Protein AF-0000000076350791 (afdb_homodimer)

pLDDT: mean 89.53, std 17.83, range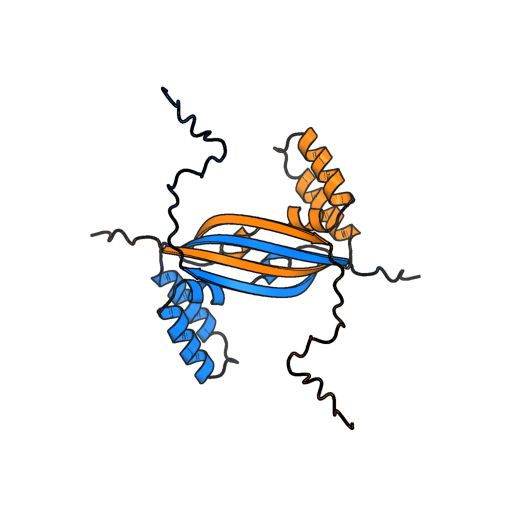 [31.62, 98.94]

Radius of gyration: 22.68 Å; Cα contacts (8 Å, |Δi|>4): 332; chains: 2; bounding box: 72×50×58 Å

Structure (mmCIF, N/CA/C/O backbone):
data_AF-0000000076350791-model_v1
#
loop_
_entity.id
_entity.type
_entity.pdbx_description
1 polymer 'Uncharacterized protein'
#
loop_
_atom_site.group_PDB
_atom_site.id
_atom_site.type_symbol
_atom_site.label_atom_id
_atom_site.label_alt_id
_atom_site.label_comp_id
_atom_site.label_asym_id
_atom_site.label_entity_id
_atom_site.label_seq_id
_atom_site.pdbx_PDB_ins_code
_atom_site.Cartn_x
_atom_site.Cartn_y
_atom_site.Cartn_z
_atom_site.occupancy
_atom_site.B_iso_or_equiv
_atom_site.auth_seq_id
_atom_site.auth_comp_id
_atom_site.auth_asym_id
_atom_site.auth_atom_id
_atom_site.pdbx_PDB_model_num
ATOM 1 N N . MET A 1 1 ? -27.047 17.891 19 1 31.62 1 MET A N 1
ATOM 2 C CA . MET A 1 1 ? -26.844 18.062 17.578 1 31.62 1 MET A CA 1
ATOM 3 C C . MET A 1 1 ? -25.703 17.172 17.078 1 31.62 1 MET A C 1
ATOM 5 O O . MET A 1 1 ? -24.578 17.297 17.531 1 31.62 1 MET A O 1
ATOM 9 N N . THR A 1 2 ? -25.844 15.875 17 1 37.84 2 THR A N 1
ATOM 10 C CA . THR A 1 2 ? -24.859 14.938 16.469 1 37.84 2 THR A CA 1
ATOM 11 C C . THR A 1 2 ? -24.219 15.492 15.203 1 37.84 2 THR A C 1
ATOM 13 O O . THR A 1 2 ? -24.906 15.711 14.203 1 37.84 2 THR A O 1
ATOM 16 N N . GLY A 1 3 ? -23.531 16.656 15.133 1 43.56 3 GLY A N 1
ATOM 17 C CA . GLY A 1 3 ? -23.062 17.406 13.977 1 43.56 3 GLY A CA 1
ATOM 18 C C . GLY A 1 3 ? -22.609 16.531 12.828 1 43.56 3 GLY A C 1
ATOM 19 O O . GLY A 1 3 ? -22.031 15.461 13.047 1 43.56 3 GLY A O 1
ATOM 20 N N . ASP A 1 4 ? -23.281 16.391 11.719 1 49 4 ASP A N 1
ATOM 21 C CA . ASP A 1 4 ? -23.141 15.703 10.43 1 49 4 ASP A CA 1
ATOM 22 C C . ASP A 1 4 ? -21.703 15.75 9.93 1 49 4 ASP A C 1
ATOM 24 O O . ASP A 1 4 ? -21.25 16.781 9.414 1 49 4 ASP A O 1
ATOM 28 N N . GLU A 1 5 ? -20.672 15.406 10.57 1 60.84 5 GLU A N 1
ATOM 29 C CA . GLU A 1 5 ? -19.266 15.555 10.195 1 60.84 5 GLU A CA 1
ATOM 30 C C . GLU A 1 5 ? -19 14.969 8.812 1 60.84 5 GLU A C 1
ATOM 32 O O . GLU A 1 5 ? -19.266 13.789 8.57 1 60.84 5 GLU A O 1
ATOM 37 N N . THR A 1 6 ? -19.031 15.82 7.691 1 84.44 6 THR A N 1
ATOM 38 C CA . THR A 1 6 ? -18.781 15.469 6.301 1 84.44 6 THR A CA 1
ATOM 39 C C . THR A 1 6 ? -17.453 14.727 6.16 1 84.44 6 THR A C 1
ATOM 41 O O . THR A 1 6 ? -16.438 15.156 6.711 1 84.44 6 THR A O 1
ATOM 44 N N . SER A 1 7 ? -17.5 13.5 5.656 1 93.44 7 SER A N 1
ATOM 45 C CA . SER A 1 7 ? -16.312 12.703 5.406 1 93.44 7 SER A CA 1
ATOM 46 C C . SER A 1 7 ? -15.43 13.344 4.348 1 93.44 7 SER A C 1
ATOM 48 O O . SER A 1 7 ? -15.922 14.039 3.455 1 93.44 7 SER A O 1
ATOM 50 N N . ARG A 1 8 ? -14.172 13.352 4.547 1 96.75 8 ARG A N 1
ATOM 51 C CA . ARG A 1 8 ? -13.172 13.672 3.537 1 96.75 8 ARG A CA 1
ATOM 52 C C . ARG A 1 8 ? -12.578 12.414 2.922 1 96.75 8 ARG A C 1
ATOM 54 O O . ARG A 1 8 ? -12.688 11.328 3.496 1 96.75 8 ARG A O 1
ATOM 61 N N . PHE A 1 9 ? -12.078 12.609 1.764 1 98.44 9 PHE A N 1
ATOM 62 C CA . PHE A 1 9 ? -11.492 11.453 1.096 1 98.44 9 PHE A CA 1
ATOM 63 C C . PHE A 1 9 ? -10.039 11.727 0.703 1 98.44 9 PHE A C 1
ATOM 65 O O . PHE A 1 9 ? -9.719 12.836 0.26 1 98.44 9 PHE A O 1
ATOM 72 N N . VAL A 1 10 ? -9.227 10.719 0.93 1 98.88 10 VAL A N 1
ATOM 73 C CA . VAL A 1 10 ? -7.801 10.82 0.624 1 98.88 10 VAL A CA 1
ATOM 74 C C . VAL A 1 10 ? -7.41 9.727 -0.371 1 98.88 10 VAL A C 1
ATOM 76 O O . VAL A 1 10 ? -7.742 8.555 -0.18 1 98.88 10 VAL A O 1
ATOM 79 N N . ARG A 1 11 ? -6.75 10.109 -1.45 1 98.88 11 ARG A N 1
ATOM 80 C CA . ARG A 1 11 ? -6.098 9.156 -2.342 1 98.88 11 ARG A CA 1
ATOM 81 C C . ARG A 1 11 ? -4.672 8.867 -1.885 1 98.88 11 ARG A C 1
ATOM 83 O O . ARG A 1 11 ? -3.865 9.781 -1.724 1 98.88 11 ARG A O 1
ATOM 90 N N . LEU A 1 12 ? -4.461 7.605 -1.581 1 98.94 12 LEU A N 1
ATOM 91 C CA . LEU A 1 12 ? -3.146 7.117 -1.187 1 98.94 12 LEU A CA 1
ATOM 92 C C . LEU A 1 12 ? -2.525 6.27 -2.293 1 98.94 12 LEU A C 1
ATOM 94 O O . LEU A 1 12 ? -3.145 5.32 -2.775 1 98.94 12 LEU A O 1
ATOM 98 N N . LYS A 1 13 ? -1.396 6.617 -2.795 1 98.94 13 LYS A N 1
ATOM 99 C CA . LYS A 1 13 ? -0.623 5.867 -3.781 1 98.94 13 LYS A CA 1
ATOM 100 C C . LYS A 1 13 ? 0.683 5.355 -3.18 1 98.94 13 LYS A C 1
ATOM 102 O O . LYS A 1 13 ? 1.443 6.125 -2.586 1 98.94 13 LYS A O 1
ATOM 107 N N . VAL A 1 14 ? 0.886 4.074 -3.301 1 98.88 14 VAL A N 1
ATOM 108 C CA . VAL A 1 14 ? 2.09 3.432 -2.785 1 98.88 14 VAL A CA 1
ATOM 109 C C . VAL A 1 14 ? 2.809 2.697 -3.914 1 98.88 14 VAL A C 1
ATOM 111 O O . VAL A 1 14 ? 2.184 1.95 -4.672 1 98.88 14 VAL A O 1
ATOM 114 N N . GLU A 1 15 ? 4.078 2.881 -4.086 1 98.88 15 GLU A N 1
ATOM 115 C CA . GLU A 1 15 ? 4.941 2.109 -4.973 1 98.88 15 GLU A CA 1
ATOM 116 C C . GLU A 1 15 ? 6.094 1.471 -4.203 1 98.88 15 GLU A C 1
ATOM 118 O O . GLU A 1 15 ? 6.734 2.125 -3.379 1 98.88 15 GLU A O 1
ATOM 123 N N . MET A 1 16 ? 6.285 0.191 -4.504 1 98.88 16 MET A N 1
ATOM 124 C CA . MET A 1 16 ? 7.332 -0.574 -3.83 1 98.88 16 MET A CA 1
ATOM 125 C C . MET A 1 16 ? 8.133 -1.398 -4.832 1 98.88 16 MET A C 1
ATOM 127 O O . MET A 1 16 ? 7.594 -1.842 -5.848 1 98.88 16 MET A O 1
ATOM 131 N N . VAL A 1 17 ? 9.406 -1.621 -4.598 1 98.69 17 VAL A N 1
ATOM 132 C CA . VAL A 1 17 ? 10.203 -2.678 -5.215 1 98.69 17 VAL A CA 1
ATOM 133 C C . VAL A 1 17 ? 10.516 -3.76 -4.18 1 98.69 17 VAL A C 1
ATOM 135 O O . VAL A 1 17 ? 11.125 -3.48 -3.145 1 98.69 17 VAL A O 1
ATOM 138 N N . VAL A 1 18 ? 10.094 -4.91 -4.52 1 98.88 18 VAL A N 1
ATOM 139 C CA . VAL A 1 18 ? 10.219 -6.051 -3.621 1 98.88 18 VAL A CA 1
ATOM 140 C C . VAL A 1 18 ? 11.211 -7.059 -4.195 1 98.88 18 VAL A C 1
ATOM 142 O O . VAL A 1 18 ? 11.102 -7.449 -5.359 1 98.88 18 VAL A O 1
ATOM 145 N N . GLU A 1 19 ? 12.195 -7.41 -3.441 1 98.69 19 GLU A N 1
ATOM 146 C CA . GLU A 1 19 ? 13.109 -8.484 -3.809 1 98.69 19 GLU A CA 1
ATOM 147 C C . GLU A 1 19 ? 12.539 -9.852 -3.436 1 98.69 19 GLU A C 1
ATOM 149 O O . GLU A 1 19 ? 12.086 -10.047 -2.309 1 98.69 19 GLU A O 1
ATOM 154 N N . VAL A 1 20 ? 12.508 -10.695 -4.41 1 98.5 20 VAL A N 1
ATOM 155 C CA . VAL A 1 20 ? 12.102 -12.078 -4.191 1 98.5 20 VAL A CA 1
ATOM 156 C C . VAL A 1 20 ? 13.336 -12.984 -4.203 1 98.5 20 VAL A C 1
ATOM 158 O O . VAL A 1 20 ? 13.766 -13.445 -5.262 1 98.5 20 VAL A O 1
ATOM 161 N N . GLY A 1 21 ? 13.805 -13.328 -3.061 1 97.56 21 GLY A N 1
ATOM 162 C CA . GLY A 1 21 ? 14.984 -14.172 -2.926 1 97.56 21 GLY A CA 1
ATOM 163 C C . GLY A 1 21 ? 14.664 -15.648 -2.859 1 97.56 21 GLY A C 1
ATOM 164 O O . GLY A 1 21 ? 15.523 -16.484 -3.105 1 97.56 21 GLY A O 1
ATOM 165 N N . ASP A 1 22 ? 13.469 -15.898 -2.441 1 98.25 22 ASP A N 1
ATOM 166 C CA . ASP A 1 22 ? 13.008 -17.281 -2.355 1 98.25 22 ASP A CA 1
ATOM 167 C C . ASP A 1 22 ? 11.656 -17.453 -3.053 1 98.25 22 ASP A C 1
ATOM 169 O O . ASP A 1 22 ? 10.609 -17.438 -2.404 1 98.25 22 ASP A O 1
ATOM 173 N N . ALA A 1 23 ? 11.742 -17.75 -4.312 1 97.69 23 ALA A N 1
ATOM 174 C CA . ALA A 1 23 ? 10.555 -17.844 -5.156 1 97.69 23 ALA A CA 1
ATOM 175 C C . ALA A 1 23 ? 9.688 -19.031 -4.738 1 97.69 23 ALA A C 1
ATOM 177 O O . ALA A 1 23 ? 8.453 -18.953 -4.797 1 97.69 23 ALA A O 1
ATOM 178 N N . GLU A 1 24 ? 10.328 -20.094 -4.441 1 98.06 24 GLU A N 1
ATOM 179 C CA . GLU A 1 24 ? 9.57 -21.281 -4.062 1 98.06 24 GLU A CA 1
ATOM 180 C C . GLU A 1 24 ? 8.711 -21.016 -2.828 1 98.06 24 GLU A C 1
ATOM 182 O O . GLU A 1 24 ? 7.551 -21.422 -2.775 1 98.06 24 GLU A O 1
ATOM 187 N N . LYS A 1 25 ? 9.281 -20.344 -1.872 1 98.5 25 LYS A N 1
ATOM 188 C CA . LYS A 1 25 ? 8.555 -20.016 -0.649 1 98.5 25 LYS A CA 1
ATOM 189 C C . LYS A 1 25 ? 7.375 -19.094 -0.943 1 98.5 25 LYS A C 1
ATOM 191 O O . LYS A 1 25 ? 6.281 -19.281 -0.406 1 98.5 25 LYS A O 1
ATOM 196 N N . LEU A 1 26 ? 7.609 -18.094 -1.741 1 98.81 26 LEU A N 1
ATOM 197 C CA . LEU A 1 26 ? 6.551 -17.172 -2.117 1 98.81 26 LEU A CA 1
ATOM 198 C C . LEU A 1 26 ? 5.418 -17.891 -2.836 1 98.81 26 LEU A C 1
ATOM 200 O O . LEU A 1 26 ? 4.25 -17.719 -2.492 1 98.81 26 LEU A O 1
ATOM 204 N N . THR A 1 27 ? 5.758 -18.734 -3.787 1 98.75 27 THR A N 1
ATOM 205 C CA . THR A 1 27 ? 4.773 -19.469 -4.57 1 98.75 27 THR A CA 1
ATOM 206 C C . THR A 1 27 ? 3.967 -20.406 -3.674 1 98.75 27 THR A C 1
ATOM 208 O O . THR A 1 27 ? 2.74 -20.484 -3.783 1 98.75 27 THR A O 1
ATOM 211 N N . ALA A 1 28 ? 4.637 -21.047 -2.775 1 98.88 28 ALA A N 1
ATOM 212 C CA . ALA A 1 28 ? 3.959 -21.969 -1.871 1 98.88 28 ALA A CA 1
ATOM 213 C C . ALA A 1 28 ? 2.945 -21.234 -0.995 1 98.88 28 ALA A C 1
ATOM 215 O O . ALA A 1 28 ? 1.843 -21.734 -0.761 1 98.88 28 ALA A O 1
ATOM 216 N N . ALA A 1 29 ? 3.346 -20.094 -0.497 1 98.81 29 ALA A N 1
ATOM 217 C CA . ALA A 1 29 ? 2.436 -19.297 0.319 1 98.81 29 ALA A CA 1
ATOM 218 C C . ALA A 1 29 ? 1.194 -18.906 -0.475 1 98.81 29 ALA A C 1
ATOM 220 O O . ALA A 1 29 ? 0.075 -18.969 0.038 1 98.81 29 ALA A O 1
ATOM 221 N N . ALA A 1 30 ? 1.423 -18.469 -1.713 1 98.88 30 ALA A N 1
ATOM 222 C CA . ALA A 1 30 ? 0.302 -18.062 -2.562 1 98.88 30 ALA A CA 1
ATOM 223 C C . ALA A 1 30 ? -0.624 -19.25 -2.834 1 98.88 30 ALA A C 1
ATOM 225 O O . ALA A 1 30 ? -1.848 -19.109 -2.777 1 98.88 30 ALA A O 1
ATOM 226 N N . LEU A 1 31 ? 0.006 -20.391 -3.117 1 98.81 31 LEU A N 1
ATOM 227 C CA . LEU A 1 31 ? -0.785 -21.594 -3.363 1 98.81 31 LEU A CA 1
ATOM 228 C C . LEU A 1 31 ? -1.593 -21.969 -2.129 1 98.81 31 LEU A C 1
ATOM 230 O O . LEU A 1 31 ? -2.754 -22.375 -2.24 1 98.81 31 LEU A O 1
ATOM 234 N N . GLY A 1 32 ? -0.964 -21.812 -0.977 1 98.69 32 GLY A N 1
ATOM 235 C CA . GLY A 1 32 ? -1.688 -22.062 0.261 1 98.69 32 GLY A CA 1
ATOM 236 C C . GLY A 1 32 ? -2.877 -21.125 0.444 1 98.69 32 GLY A C 1
ATOM 237 O O . GLY A 1 32 ? -3.947 -21.562 0.876 1 98.69 32 GLY A O 1
ATOM 238 N N . HIS A 1 33 ? -2.654 -19.844 0.149 1 98.31 33 HIS A N 1
ATOM 239 C CA . HIS A 1 33 ? -3.723 -18.859 0.242 1 98.31 33 HIS A CA 1
ATOM 240 C C . HIS A 1 33 ? -4.879 -19.219 -0.689 1 98.31 33 HIS A C 1
ATOM 242 O O . HIS A 1 33 ? -6.047 -19.141 -0.292 1 98.31 33 HIS A O 1
ATOM 248 N N . ILE A 1 34 ? -4.602 -19.578 -1.929 1 98.25 34 ILE A N 1
ATOM 249 C CA . ILE A 1 34 ? -5.598 -19.969 -2.918 1 98.25 34 ILE A CA 1
ATOM 250 C C . ILE A 1 34 ? -6.367 -21.188 -2.416 1 98.25 34 ILE A C 1
ATOM 252 O O . ILE A 1 34 ? -7.598 -21.234 -2.498 1 98.25 34 ILE A O 1
ATOM 256 N N . ALA A 1 35 ? -5.699 -22.172 -1.916 1 97.44 35 ALA A N 1
ATOM 257 C CA . ALA A 1 35 ? -6.297 -23.406 -1.419 1 97.44 35 ALA A CA 1
ATOM 258 C C . ALA A 1 35 ? -7.254 -23.125 -0.263 1 97.44 35 ALA A C 1
ATOM 260 O O . ALA A 1 35 ? -8.242 -23.844 -0.078 1 97.44 35 ALA A O 1
ATOM 261 N N . GLY A 1 36 ? -6.969 -22 0.418 1 97.31 36 GLY A N 1
ATOM 262 C CA . GLY A 1 36 ? -7.766 -21.656 1.585 1 97.31 36 GLY A CA 1
ATOM 263 C C . GLY A 1 36 ? -9.07 -20.969 1.236 1 97.31 36 GLY A C 1
ATOM 264 O O . GLY A 1 36 ? -9.969 -20.875 2.072 1 97.31 36 GLY A O 1
ATOM 265 N N . ASP A 1 37 ? -9.18 -20.453 0.078 1 96.69 37 ASP A N 1
ATOM 266 C CA . ASP A 1 37 ? -10.414 -19.812 -0.353 1 96.69 37 ASP A CA 1
ATOM 267 C C . ASP A 1 37 ? -11.406 -20.828 -0.896 1 96.69 37 ASP A C 1
ATOM 269 O O . ASP A 1 37 ? -11.422 -21.125 -2.094 1 96.69 37 ASP A O 1
ATOM 273 N N . GLU A 1 38 ? -12.344 -21.219 -0.196 1 95.81 38 GLU A N 1
ATOM 274 C CA . GLU A 1 38 ? -13.281 -22.281 -0.539 1 95.81 38 GLU A CA 1
ATOM 275 C C . GLU A 1 38 ? -14.367 -21.766 -1.484 1 95.81 38 GLU A C 1
ATOM 277 O O . GLU A 1 38 ? -15.047 -22.562 -2.137 1 95.81 38 GLU A O 1
ATOM 282 N N . GLN A 1 39 ? -14.453 -20.484 -1.521 1 97.38 39 GLN A N 1
ATOM 283 C CA . GLN A 1 39 ? -15.531 -19.906 -2.322 1 97.38 39 GLN A CA 1
ATOM 284 C C . GLN A 1 39 ? -15.086 -19.688 -3.766 1 97.38 39 GLN A C 1
ATOM 286 O O . GLN A 1 39 ? -15.914 -19.422 -4.641 1 97.38 39 GLN A O 1
ATOM 291 N N . MET A 1 40 ? -13.938 -19.75 -3.977 1 96.5 40 MET A N 1
ATOM 292 C CA . MET A 1 40 ? -13.422 -19.547 -5.328 1 96.5 40 MET A CA 1
ATOM 293 C C . MET A 1 40 ? -13.82 -20.719 -6.234 1 96.5 40 MET A C 1
ATOM 295 O O . MET A 1 40 ? -13.57 -21.875 -5.914 1 96.5 40 MET A O 1
ATOM 299 N N . PRO A 1 41 ? -14.445 -20.391 -7.348 1 97.88 41 PRO A N 1
ATOM 300 C CA . PRO A 1 41 ? -14.797 -21.453 -8.297 1 97.88 41 PRO A CA 1
ATOM 301 C C . PRO A 1 41 ? -13.586 -22.25 -8.766 1 97.88 41 PRO A C 1
ATOM 303 O O . PRO A 1 41 ? -12.477 -21.719 -8.852 1 97.88 41 PRO A O 1
ATOM 306 N N . ALA A 1 42 ? -13.836 -23.5 -9.117 1 97.06 42 ALA A N 1
ATOM 307 C CA . ALA A 1 42 ? -12.773 -24.438 -9.469 1 97.06 42 ALA A CA 1
ATOM 308 C C . ALA A 1 42 ? -11.953 -23.922 -10.648 1 97.06 42 ALA A C 1
ATOM 310 O O . ALA A 1 42 ? -10.727 -24 -10.641 1 97.06 42 ALA A O 1
ATOM 311 N N . GLU A 1 43 ? -12.711 -23.406 -11.672 1 97.75 43 GLU A N 1
ATOM 312 C CA . GLU A 1 43 ? -12.008 -22.906 -12.852 1 97.75 43 GLU A CA 1
ATOM 313 C C . GLU A 1 43 ? -11.117 -21.719 -12.5 1 97.75 43 GLU A C 1
ATOM 315 O O . GLU A 1 43 ? -9.984 -21.625 -12.977 1 97.75 43 GLU A O 1
ATOM 320 N N . GLU A 1 44 ? -11.602 -20.812 -11.703 1 98.31 44 GLU A N 1
ATOM 321 C CA . GLU A 1 44 ? -10.82 -19.672 -11.25 1 98.31 44 GLU A CA 1
ATOM 322 C C . GLU A 1 44 ? -9.617 -20.109 -10.422 1 98.31 44 GLU A C 1
ATOM 324 O O . GLU A 1 44 ? -8.516 -19.578 -10.586 1 98.31 44 GLU A O 1
ATOM 329 N N . ARG A 1 45 ? -9.797 -21.078 -9.625 1 98.25 45 ARG A N 1
ATOM 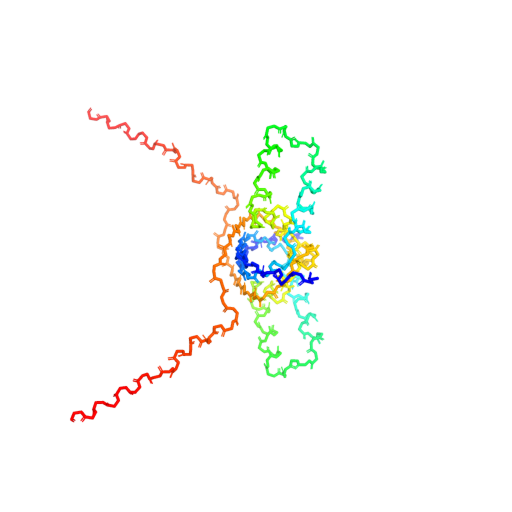330 C CA . ARG A 1 45 ? -8.727 -21.6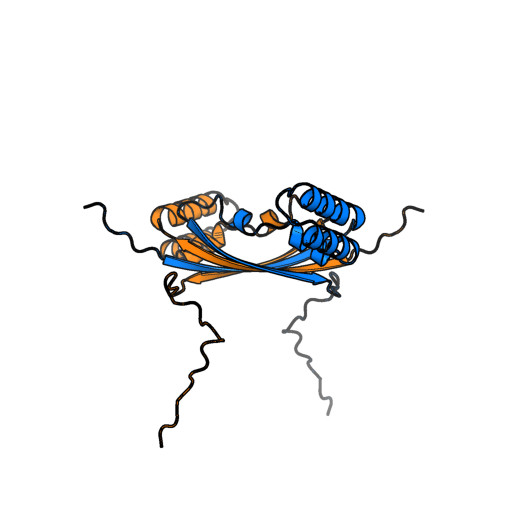09 -8.789 1 98.25 45 ARG A CA 1
ATOM 331 C C . ARG A 1 45 ? -7.6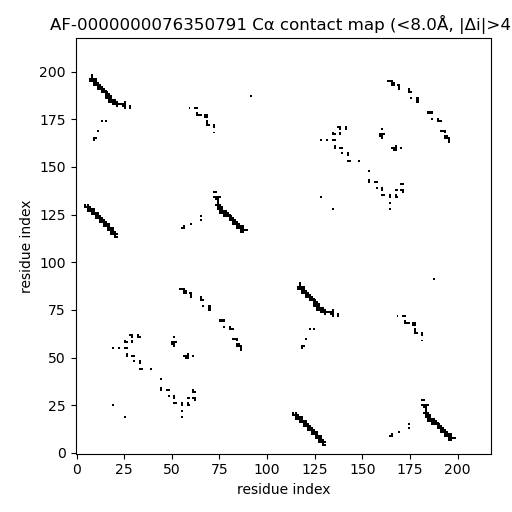02 -22.188 -9.641 1 98.25 45 ARG A C 1
ATOM 333 O O . ARG A 1 45 ? -6.426 -21.906 -9.398 1 98.25 45 ARG A O 1
ATOM 340 N N . ALA A 1 46 ? -7.977 -23.016 -10.625 1 97.88 46 ALA A N 1
ATOM 341 C CA . ALA A 1 46 ? -6.977 -23.609 -11.508 1 97.88 46 ALA A CA 1
ATOM 342 C C . ALA A 1 46 ? -6.133 -22.547 -12.195 1 97.88 46 ALA A C 1
ATOM 344 O O . ALA A 1 46 ? -4.91 -22.672 -12.289 1 97.88 46 ALA A O 1
ATOM 345 N N . HIS A 1 47 ? -6.848 -21.469 -12.641 1 98.31 47 HIS A N 1
ATOM 346 C CA . HIS A 1 47 ? -6.145 -20.375 -13.312 1 98.31 47 HIS A CA 1
ATOM 347 C C . HIS A 1 47 ? -5.215 -19.656 -12.344 1 98.31 47 HIS A C 1
ATOM 349 O O . HIS A 1 47 ? -4.07 -19.359 -12.688 1 98.31 47 HIS A O 1
ATOM 355 N N . ALA A 1 48 ? -5.691 -19.453 -11.203 1 98.56 48 ALA A N 1
ATOM 356 C CA . ALA A 1 48 ? -4.898 -18.766 -10.188 1 98.56 48 ALA A CA 1
ATOM 357 C C . ALA A 1 48 ? -3.654 -19.562 -9.828 1 98.56 48 ALA A C 1
ATOM 359 O O . ALA A 1 48 ? -2.559 -19.016 -9.719 1 98.56 48 ALA A O 1
ATOM 360 N N . GLU A 1 49 ? -3.838 -20.844 -9.594 1 98.81 49 GLU A N 1
ATOM 361 C CA . GLU A 1 49 ? -2.719 -21.719 -9.266 1 98.81 49 GLU A CA 1
ATOM 362 C C . GLU A 1 49 ? -1.647 -21.688 -10.352 1 98.81 49 GLU A C 1
ATOM 364 O O . GLU A 1 49 ? -0.455 -21.594 -10.055 1 98.81 49 GLU A O 1
ATOM 369 N N . THR A 1 50 ? -2.115 -21.797 -11.562 1 98.69 50 THR A N 1
ATOM 370 C CA . THR A 1 50 ? -1.181 -21.734 -12.68 1 98.69 50 THR A CA 1
ATOM 371 C C . THR A 1 50 ? -0.456 -20.391 -12.719 1 98.69 50 THR A C 1
ATOM 373 O O . THR A 1 50 ? 0.766 -20.344 -12.867 1 98.69 50 THR A O 1
ATOM 376 N N . ALA A 1 51 ? -1.19 -19.281 -12.555 1 98.5 51 ALA A N 1
ATOM 377 C CA . ALA A 1 51 ? -0.638 -17.938 -12.633 1 98.5 51 ALA A CA 1
ATOM 378 C C . ALA A 1 51 ? 0.45 -17.734 -11.578 1 98.5 51 ALA A C 1
ATOM 380 O O . ALA A 1 51 ? 1.533 -17.234 -11.891 1 98.5 51 ALA A O 1
ATOM 381 N N . VAL A 1 52 ? 0.234 -18.203 -10.367 1 98.5 52 VAL A N 1
ATOM 382 C CA . VAL A 1 52 ? 1.176 -17.922 -9.289 1 98.5 52 VAL A CA 1
ATOM 383 C C . VAL A 1 52 ? 2.404 -18.828 -9.43 1 98.5 52 VAL A C 1
ATOM 385 O O . VAL A 1 52 ? 3.484 -18.484 -8.938 1 98.5 52 VAL A O 1
ATOM 388 N N . GLN A 1 53 ? 2.293 -19.953 -10.023 1 98.56 53 GLN A N 1
ATOM 389 C CA . GLN A 1 53 ? 3.428 -20.844 -10.266 1 98.56 53 GLN A CA 1
ATOM 390 C C . GLN A 1 53 ? 4.32 -20.297 -11.383 1 98.56 53 GLN A C 1
ATOM 392 O O . GLN A 1 53 ? 5.535 -20.516 -11.367 1 98.56 53 GLN A O 1
ATOM 397 N N . GLU A 1 54 ? 3.762 -19.625 -12.289 1 98.19 54 GLU A N 1
ATOM 398 C CA . GLU A 1 54 ? 4.48 -19.156 -13.469 1 98.19 54 GLU A CA 1
ATOM 399 C C . GLU A 1 54 ? 5.164 -17.828 -13.211 1 98.19 54 GLU A C 1
ATOM 401 O O . GLU A 1 54 ? 6.168 -17.5 -13.852 1 98.19 54 GLU A O 1
ATOM 406 N N . ASP A 1 55 ? 4.582 -17.016 -12.305 1 98.62 55 ASP A N 1
ATOM 407 C CA . ASP A 1 55 ? 5.047 -15.641 -12.156 1 98.62 55 ASP A CA 1
ATOM 408 C C . ASP A 1 55 ? 5.008 -15.203 -10.695 1 98.62 55 ASP A C 1
ATOM 410 O O . ASP A 1 55 ? 3.932 -15.094 -10.102 1 98.62 55 ASP A O 1
ATOM 414 N N . VAL A 1 56 ? 6.16 -14.758 -10.117 1 98.44 56 VAL A N 1
ATOM 415 C CA . VAL A 1 56 ? 6.254 -14.398 -8.711 1 98.44 56 VAL A CA 1
ATOM 416 C C . VAL A 1 56 ? 5.488 -13.102 -8.453 1 98.44 56 VAL A C 1
ATOM 418 O O . VAL A 1 56 ? 5.004 -12.867 -7.344 1 98.44 56 VAL A O 1
ATOM 421 N N . ALA A 1 57 ? 5.367 -12.273 -9.477 1 98.88 57 ALA A N 1
ATOM 422 C CA . ALA A 1 57 ? 4.562 -11.07 -9.32 1 98.88 57 ALA A CA 1
ATOM 423 C C . ALA A 1 57 ? 3.102 -11.414 -9.055 1 98.88 57 ALA A C 1
ATOM 425 O O . ALA A 1 57 ? 2.449 -10.781 -8.219 1 98.88 57 ALA A O 1
ATOM 426 N N . GLU A 1 58 ? 2.613 -12.438 -9.734 1 98.88 58 GLU A N 1
ATOM 427 C CA . GLU A 1 58 ? 1.254 -12.906 -9.484 1 98.88 58 GLU A CA 1
ATOM 428 C C . GLU A 1 58 ? 1.123 -13.508 -8.094 1 98.88 58 GLU A C 1
ATOM 430 O O . GLU A 1 58 ? 0.116 -13.305 -7.414 1 98.88 58 GLU A O 1
ATOM 435 N N . ALA A 1 59 ? 2.133 -14.203 -7.688 1 98.88 59 ALA A N 1
ATOM 436 C CA . ALA A 1 59 ? 2.119 -14.758 -6.336 1 98.88 59 ALA A CA 1
ATOM 437 C C . ALA A 1 59 ? 2.041 -13.648 -5.289 1 98.88 59 ALA A C 1
ATOM 439 O O . ALA A 1 59 ? 1.223 -13.719 -4.371 1 98.88 59 ALA A O 1
ATOM 440 N N . LEU A 1 60 ? 2.842 -12.648 -5.469 1 98.94 60 LEU A N 1
ATOM 441 C CA . LEU A 1 60 ? 2.832 -11.516 -4.543 1 98.94 60 LEU A CA 1
ATOM 442 C C . LEU A 1 60 ? 1.478 -10.82 -4.555 1 98.94 60 LEU A C 1
ATOM 444 O O . LEU A 1 60 ? 0.942 -10.484 -3.496 1 98.94 60 LEU A O 1
ATOM 448 N N . ALA A 1 61 ? 0.934 -10.641 -5.707 1 98.5 61 ALA A N 1
ATOM 449 C CA . ALA A 1 61 ? -0.354 -9.969 -5.863 1 98.5 61 ALA A CA 1
ATOM 450 C C . ALA A 1 61 ? -1.444 -10.68 -5.07 1 98.5 61 ALA A C 1
ATOM 452 O O . ALA A 1 61 ? -2.336 -10.039 -4.512 1 98.5 61 ALA A O 1
ATOM 453 N N . TYR A 1 62 ? -1.313 -12.016 -5.016 1 98.19 62 TYR A N 1
ATOM 454 C CA . TYR A 1 62 ? -2.334 -12.812 -4.34 1 98.19 62 TYR A CA 1
ATOM 455 C C . TYR A 1 62 ? -2.176 -12.727 -2.826 1 98.19 62 TYR A C 1
ATOM 457 O O . TYR A 1 62 ? -3.123 -12.984 -2.08 1 98.19 62 TYR A O 1
ATOM 465 N N . LEU A 1 63 ? -1.034 -12.367 -2.346 1 98.62 63 LEU A N 1
ATOM 466 C CA . LEU A 1 63 ? -0.75 -12.406 -0.916 1 98.62 63 LEU A CA 1
ATOM 467 C C . LEU A 1 63 ? -0.919 -11.031 -0.289 1 98.62 63 LEU A C 1
ATOM 469 O O . LEU A 1 63 ? -1.193 -10.914 0.908 1 98.62 63 LEU A O 1
ATOM 473 N N . VAL A 1 64 ? -0.838 -10.008 -1.055 1 98.44 64 VAL A N 1
ATOM 474 C CA . VAL A 1 64 ? -0.901 -8.648 -0.514 1 98.44 64 VAL A CA 1
ATOM 475 C C . VAL A 1 64 ? -2.357 -8.25 -0.294 1 98.44 64 VAL A C 1
ATOM 477 O O . VAL A 1 64 ? -3.225 -8.562 -1.114 1 98.44 64 VAL A O 1
ATOM 480 N N . ASP A 1 65 ? -2.6 -7.527 0.768 1 98.31 65 ASP A N 1
ATOM 481 C CA . ASP A 1 65 ? -3.893 -6.93 1.092 1 98.31 65 ASP A CA 1
ATOM 482 C C . ASP A 1 65 ? -3.746 -5.445 1.419 1 98.31 65 ASP A C 1
ATOM 484 O O . ASP A 1 65 ? -3.305 -5.086 2.512 1 98.31 65 ASP A O 1
ATOM 488 N N . PRO A 1 66 ? -4.16 -4.535 0.58 1 98.44 66 PRO A N 1
ATOM 489 C CA . PRO A 1 66 ? -4.031 -3.092 0.798 1 98.44 66 PRO A CA 1
ATOM 490 C C . PRO A 1 66 ? -4.711 -2.627 2.084 1 98.44 66 PRO A C 1
ATOM 492 O O . PRO A 1 66 ? -4.316 -1.609 2.662 1 98.44 66 PRO A O 1
ATOM 495 N N . PHE A 1 67 ? -5.672 -3.342 2.605 1 98.44 67 PHE A N 1
ATOM 496 C CA . PHE A 1 67 ? -6.383 -2.988 3.83 1 98.44 67 PHE A CA 1
ATOM 497 C C . PHE A 1 67 ? -5.422 -2.924 5.012 1 98.44 67 PHE A C 1
ATOM 499 O O . PHE A 1 67 ? -5.629 -2.148 5.945 1 98.44 67 PHE A O 1
ATOM 506 N N . ASP A 1 68 ? -4.363 -3.674 4.902 1 98.31 68 ASP A N 1
ATOM 507 C CA . ASP A 1 68 ? -3.391 -3.727 5.988 1 98.31 68 ASP A CA 1
ATOM 508 C C . ASP A 1 68 ? -2.764 -2.355 6.23 1 98.31 68 ASP A C 1
ATOM 510 O O . ASP A 1 68 ? -2.287 -2.072 7.332 1 98.31 68 ASP A O 1
ATOM 514 N N . LEU A 1 69 ? -2.775 -1.443 5.254 1 98.5 69 LEU A N 1
ATOM 515 C CA . LEU A 1 69 ? -2.139 -0.138 5.383 1 98.5 69 LEU A CA 1
ATOM 516 C C . LEU A 1 69 ? -3 0.807 6.215 1 98.5 69 LEU A C 1
ATOM 518 O O . LEU A 1 69 ? -2.484 1.739 6.836 1 98.5 69 LEU A O 1
ATOM 522 N N . VAL A 1 70 ? -4.34 0.603 6.297 1 98.5 70 VAL A N 1
ATOM 523 C CA . VAL A 1 70 ? -5.184 1.644 6.875 1 98.5 70 VAL A CA 1
ATOM 524 C C . VAL A 1 70 ? -6.109 1.035 7.926 1 98.5 70 VAL A C 1
ATOM 526 O O . VAL A 1 70 ? -6.801 1.758 8.648 1 98.5 70 VAL A O 1
ATOM 529 N N . SER A 1 71 ? -6.082 -0.323 8.117 1 97.94 71 SER A N 1
ATOM 530 C CA . SER A 1 71 ? -7.02 -1.015 8.992 1 97.94 71 SER A CA 1
ATOM 531 C C . SER A 1 71 ? -6.848 -0.576 10.445 1 97.94 71 SER A C 1
ATOM 533 O O . SER A 1 71 ? -7.812 -0.555 11.211 1 97.94 71 SER A O 1
ATOM 535 N N . GLN A 1 72 ? -5.641 -0.173 10.758 1 97.81 72 GLN A N 1
ATOM 536 C CA . GLN A 1 72 ? -5.363 0.201 12.141 1 97.81 72 GLN A CA 1
ATOM 537 C C . GLN A 1 72 ? -5.254 1.716 12.289 1 97.81 72 GLN A C 1
ATOM 539 O O . GLN A 1 72 ? -4.871 2.213 13.352 1 97.81 72 GLN A O 1
ATOM 544 N N . VAL A 1 73 ? -5.512 2.41 11.266 1 98.69 73 VAL A N 1
ATOM 545 C CA . VAL A 1 73 ? -5.441 3.867 11.312 1 98.69 73 VAL A CA 1
ATOM 546 C C . VAL A 1 73 ? -6.762 4.434 11.828 1 98.69 73 VAL A C 1
ATOM 548 O O . VAL A 1 73 ? -7.793 4.332 11.164 1 98.69 73 VAL A O 1
ATOM 551 N N . PRO A 1 74 ? -6.746 5.078 12.945 1 98.56 74 PRO A N 1
ATOM 552 C CA . PRO A 1 74 ? -7.996 5.582 13.523 1 98.56 74 PRO A CA 1
ATOM 553 C C . PRO A 1 74 ? -8.68 6.613 12.625 1 98.56 74 PRO A C 1
ATOM 555 O O . PRO A 1 74 ? -8.008 7.406 11.969 1 98.56 74 PRO A O 1
ATOM 558 N N . GLY A 1 75 ? -10.008 6.555 12.617 1 98.31 75 GLY A N 1
ATOM 559 C CA . GLY A 1 75 ? -10.805 7.566 11.945 1 98.31 75 GLY A CA 1
ATOM 560 C C . GLY A 1 75 ? -10.914 7.355 10.453 1 98.31 75 GLY A C 1
ATOM 561 O O . GLY A 1 75 ? -11.406 8.219 9.727 1 98.31 75 GLY A O 1
ATOM 562 N N . THR A 1 76 ? -10.422 6.25 9.961 1 98.69 76 THR A N 1
ATOM 563 C CA . THR A 1 76 ? -10.414 6.043 8.516 1 98.69 76 THR A CA 1
ATOM 564 C C . THR A 1 76 ? -11.117 4.738 8.156 1 98.69 76 THR A C 1
ATOM 566 O O . THR A 1 76 ? -11.234 3.838 8.992 1 98.69 76 THR A O 1
ATOM 569 N N . GLU A 1 77 ? -11.625 4.73 6.984 1 98.44 77 GLU A N 1
ATOM 570 C CA . GLU A 1 77 ? -12.18 3.533 6.363 1 98.44 77 GLU A CA 1
ATOM 571 C C . GLU A 1 77 ? -11.758 3.422 4.898 1 98.44 77 GLU A C 1
ATOM 573 O O . GLU A 1 77 ? -11.688 4.43 4.191 1 98.44 77 GLU A O 1
ATOM 578 N N . LEU A 1 78 ? -11.508 2.248 4.465 1 98.81 78 LEU A N 1
ATOM 579 C CA . LEU A 1 78 ? -11.164 2.035 3.062 1 98.81 78 LEU A CA 1
ATOM 580 C C . LEU A 1 78 ? -12.414 2.074 2.189 1 98.81 78 LEU A C 1
ATOM 582 O O . LEU A 1 78 ? -13.367 1.329 2.428 1 98.81 78 LEU A O 1
ATOM 586 N N . THR A 1 79 ? -12.391 2.979 1.198 1 97.88 79 THR A N 1
ATOM 587 C CA . THR A 1 79 ? -13.492 3.062 0.244 1 97.88 79 THR A CA 1
ATOM 588 C C . THR A 1 79 ? -13.18 2.258 -1.014 1 97.88 79 THR A C 1
ATOM 590 O O . THR A 1 79 ? -14.016 1.48 -1.481 1 97.88 79 THR A O 1
ATOM 593 N N . GLN A 1 80 ? -11.961 2.361 -1.497 1 97.81 80 GLN A N 1
ATOM 594 C CA . GLN A 1 80 ? -11.523 1.673 -2.709 1 97.81 80 GLN A CA 1
ATOM 595 C C . GLN A 1 80 ? -10.055 1.282 -2.623 1 97.81 80 GLN A C 1
ATOM 597 O O . GLN A 1 80 ? -9.273 1.935 -1.927 1 97.81 80 GLN A O 1
ATOM 602 N N . ALA A 1 81 ? -9.789 0.176 -3.242 1 98.62 81 ALA A N 1
ATOM 603 C CA . ALA A 1 81 ? -8.391 -0.21 -3.398 1 98.62 81 ALA A CA 1
ATOM 604 C C . ALA A 1 81 ? -8.164 -0.931 -4.727 1 98.62 81 ALA A C 1
ATOM 606 O O . ALA A 1 81 ? -9 -1.72 -5.16 1 98.62 81 ALA A O 1
ATOM 607 N N . SER A 1 82 ? -7.039 -0.717 -5.289 1 98.5 82 SER A N 1
ATOM 608 C CA . SER A 1 82 ? -6.543 -1.436 -6.461 1 98.5 82 SER A CA 1
ATOM 609 C C . SER A 1 82 ? -5.023 -1.581 -6.418 1 98.5 82 SER A C 1
ATOM 611 O O . SER A 1 82 ? -4.332 -0.748 -5.828 1 98.5 82 SER A O 1
ATOM 613 N N . TRP A 1 83 ? -4.586 -2.652 -6.945 1 98.69 83 TRP A N 1
ATOM 614 C CA . TRP A 1 83 ? -3.141 -2.859 -6.973 1 98.69 83 TRP A CA 1
ATOM 615 C C . TRP A 1 83 ? -2.732 -3.699 -8.18 1 98.69 83 TRP A C 1
ATOM 617 O O . TRP A 1 83 ? -3.562 -4.395 -8.766 1 98.69 83 TRP A O 1
ATOM 627 N N . SER A 1 84 ? -1.428 -3.594 -8.523 1 98.75 84 SER A N 1
ATOM 628 C CA . SER A 1 84 ? -0.811 -4.379 -9.586 1 98.75 84 SER A CA 1
ATOM 629 C C . SER A 1 84 ? 0.632 -4.734 -9.242 1 98.75 84 SER A C 1
ATOM 631 O O . SER A 1 84 ? 1.238 -4.117 -8.367 1 98.75 84 SER A O 1
ATOM 633 N N . SER A 1 85 ? 1.045 -5.762 -9.82 1 98.81 85 SER A N 1
ATOM 634 C CA . SER A 1 85 ? 2.418 -6.215 -9.625 1 98.81 85 SER A CA 1
ATOM 635 C C . SER A 1 85 ? 3.031 -6.699 -10.938 1 98.81 85 SER A C 1
ATOM 637 O O . SER A 1 85 ? 2.338 -7.285 -11.773 1 98.81 85 SER A O 1
ATOM 639 N N . GLU A 1 86 ? 4.359 -6.496 -11.086 1 98.81 86 GLU A N 1
ATOM 640 C CA . GLU A 1 86 ? 5.074 -6.973 -12.266 1 98.81 86 GLU A CA 1
ATOM 641 C C . GLU A 1 86 ? 6.543 -7.246 -11.953 1 98.81 86 GLU A C 1
ATOM 643 O O . GLU A 1 86 ? 7.16 -6.527 -11.164 1 98.81 86 GLU A O 1
ATOM 648 N N . SER A 1 87 ? 7.039 -8.266 -12.578 1 98.12 87 SER A N 1
ATOM 649 C CA . SER A 1 87 ? 8.477 -8.5 -12.516 1 98.12 87 SER A CA 1
ATOM 650 C C . SER A 1 87 ? 9.242 -7.43 -13.281 1 98.12 87 SER A C 1
ATOM 652 O O . SER A 1 87 ? 8.836 -7.023 -14.375 1 98.12 87 SER A O 1
ATOM 654 N N . VAL A 1 88 ? 10.367 -7 -12.641 1 98.12 88 VAL A N 1
ATOM 655 C CA . VAL A 1 88 ? 11.102 -5.926 -13.305 1 98.12 88 VAL A CA 1
ATOM 656 C C . VAL A 1 88 ? 12.594 -6.273 -13.344 1 98.12 88 VAL A C 1
ATOM 658 O O . VAL A 1 88 ? 13.07 -7.09 -12.547 1 98.12 88 VAL A O 1
ATOM 661 N N . ASP A 1 89 ? 13.258 -5.691 -14.352 1 95.06 89 ASP A N 1
ATOM 662 C CA . ASP A 1 89 ? 14.711 -5.742 -14.406 1 95.06 89 ASP A CA 1
ATOM 663 C C . ASP A 1 89 ? 15.336 -4.645 -13.539 1 95.06 89 ASP A C 1
ATOM 665 O O . ASP A 1 89 ? 15.789 -3.621 -14.062 1 95.06 89 ASP A O 1
ATOM 669 N N . TYR A 1 90 ? 15.383 -4.812 -12.289 1 95.31 90 TYR A N 1
ATOM 670 C CA . TYR A 1 90 ? 15.859 -3.836 -11.312 1 95.31 90 TYR A CA 1
ATOM 671 C C . TYR A 1 90 ? 17.297 -4.125 -10.922 1 95.31 90 TYR A C 1
ATOM 673 O O . TYR A 1 90 ? 17.656 -5.27 -10.641 1 95.31 90 TYR A O 1
ATOM 681 N N . ASP A 1 91 ? 18.062 -3.121 -11.031 1 91.94 91 ASP A N 1
ATOM 682 C CA . ASP A 1 91 ? 19.453 -3.189 -10.578 1 91.94 91 ASP A CA 1
ATOM 683 C C . ASP A 1 91 ? 19.656 -2.381 -9.305 1 91.94 91 ASP A C 1
ATOM 685 O O . ASP A 1 91 ? 19.75 -1.152 -9.344 1 91.94 91 ASP A O 1
ATOM 689 N N . PRO A 1 92 ? 19.75 -3.01 -8.18 1 87.44 92 PRO A N 1
ATOM 690 C CA . PRO A 1 92 ? 19.875 -2.311 -6.898 1 87.44 92 PRO A CA 1
ATOM 691 C C . PRO A 1 92 ? 21.219 -1.602 -6.742 1 87.44 92 PRO A C 1
ATOM 693 O O . PRO A 1 92 ? 21.375 -0.743 -5.871 1 87.44 92 PRO A O 1
ATOM 696 N N . ASP A 1 93 ? 22.109 -1.969 -7.566 1 86.75 93 ASP A N 1
ATOM 697 C CA . ASP A 1 93 ? 23.453 -1.393 -7.473 1 86.75 93 ASP A CA 1
ATOM 698 C C . ASP A 1 93 ? 23.641 -0.28 -8.5 1 86.75 93 ASP A C 1
ATOM 700 O O . ASP A 1 93 ? 24.734 0.295 -8.602 1 86.75 93 ASP A O 1
ATOM 704 N N . ALA A 1 94 ? 22.547 -0.007 -9.188 1 84.94 94 ALA A N 1
ATOM 705 C CA . ALA A 1 94 ? 22.672 1.04 -10.195 1 84.94 94 ALA A CA 1
ATOM 706 C C . ALA A 1 94 ? 22.875 2.406 -9.547 1 84.94 94 ALA A C 1
ATOM 708 O O . ALA A 1 94 ? 22.25 2.715 -8.523 1 84.94 94 ALA A O 1
ATOM 709 N N . PRO A 1 95 ? 23.875 3.197 -10.188 1 78.62 95 PRO A N 1
ATOM 710 C CA . PRO A 1 95 ? 24.078 4.527 -9.609 1 78.62 95 PRO A CA 1
ATOM 711 C C . PRO A 1 95 ? 22.844 5.406 -9.695 1 78.62 95 PRO A C 1
ATOM 713 O O . PRO A 1 95 ? 22.062 5.285 -10.641 1 78.62 95 PRO A O 1
ATOM 716 N N . GLU A 1 96 ? 22.391 5.914 -8.695 1 70.69 96 GLU A N 1
ATOM 717 C CA . GLU A 1 96 ? 21.266 6.828 -8.719 1 70.69 96 GLU A CA 1
ATOM 718 C C . GLU A 1 96 ? 21.5 7.969 -9.703 1 70.69 96 GLU A C 1
ATOM 720 O O . GLU A 1 96 ? 22.625 8.453 -9.844 1 70.69 96 GLU A O 1
ATOM 725 N N . TRP A 1 97 ? 20.672 7.863 -10.852 1 64.19 97 TRP A N 1
ATOM 726 C CA . TRP A 1 97 ? 20.766 8.977 -11.789 1 64.19 97 TRP A CA 1
ATOM 727 C C . TRP A 1 97 ? 20.922 10.305 -11.047 1 64.19 97 TRP A C 1
ATOM 729 O O . TRP A 1 97 ? 20.109 10.633 -10.172 1 64.19 97 TRP A O 1
ATOM 739 N N . ASP A 1 98 ? 22.078 10.633 -10.812 1 62.09 98 ASP A N 1
ATOM 740 C CA . ASP A 1 98 ? 22.344 11.945 -10.219 1 62.09 98 ASP A CA 1
ATOM 741 C C . ASP A 1 98 ? 22.047 13.062 -11.219 1 62.09 98 ASP A C 1
ATOM 743 O O . ASP A 1 98 ? 22.781 13.227 -12.203 1 62.09 98 ASP A O 1
ATOM 747 N N . PRO A 1 99 ? 20.844 13.547 -11.164 1 62.09 99 PRO A N 1
ATOM 748 C CA . PRO A 1 99 ? 20.531 14.602 -12.133 1 62.09 99 PRO A CA 1
ATOM 749 C C . PRO A 1 99 ? 21.562 15.727 -12.141 1 62.09 99 PRO A C 1
ATOM 751 O O . PRO A 1 99 ? 21.594 16.531 -13.07 1 62.09 99 PRO A O 1
ATOM 754 N N . ASP A 1 100 ? 22.188 15.82 -11.008 1 60.41 100 ASP A N 1
ATOM 755 C CA . ASP A 1 100 ? 23.109 16.953 -10.953 1 60.41 100 ASP A CA 1
ATOM 756 C C . ASP A 1 100 ? 24.375 16.656 -11.758 1 60.41 100 ASP A C 1
ATOM 758 O O . ASP A 1 100 ? 25.312 17.469 -11.781 1 60.41 100 ASP A 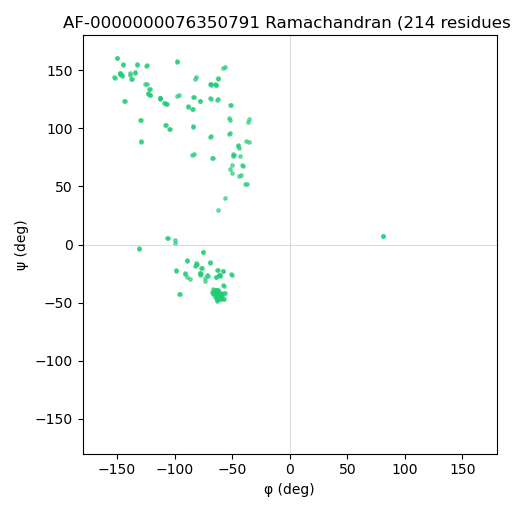O 1
ATOM 762 N N . GLU A 1 101 ? 24.5 15.438 -12.25 1 56.53 101 GLU A N 1
ATOM 763 C CA . GLU A 1 101 ? 25.734 15.266 -12.992 1 56.53 101 GLU A CA 1
ATOM 764 C C . GLU A 1 101 ? 25.75 16.109 -14.258 1 56.53 101 GLU A C 1
ATOM 766 O O . GLU A 1 101 ? 24.906 15.922 -15.141 1 56.53 101 GLU A O 1
ATOM 771 N N . ASP A 1 102 ? 25.938 17.391 -14.086 1 56 102 ASP A N 1
ATOM 772 C CA . ASP A 1 102 ? 26.234 18.312 -15.188 1 56 102 ASP A CA 1
ATOM 773 C C . ASP A 1 102 ? 27.281 17.719 -16.125 1 56 102 ASP A C 1
ATOM 775 O O . ASP A 1 102 ? 28.375 17.359 -15.695 1 56 102 ASP A O 1
ATOM 779 N N . ASP A 1 103 ? 26.891 16.922 -17.078 1 55.75 103 ASP A N 1
ATOM 780 C CA . ASP A 1 103 ? 27.844 16.609 -18.125 1 55.75 103 ASP A CA 1
ATOM 781 C C . ASP A 1 103 ? 28.625 17.859 -18.531 1 55.75 103 ASP A C 1
ATOM 783 O O . ASP A 1 103 ? 28.078 18.766 -19.156 1 55.75 103 ASP A O 1
ATOM 787 N N . ASP A 1 104 ? 29.469 18.406 -17.734 1 49.41 104 ASP A N 1
ATOM 788 C CA . ASP A 1 104 ? 30.391 19.406 -18.234 1 49.41 104 ASP A CA 1
ATOM 789 C C . ASP A 1 104 ? 31.109 18.922 -19.5 1 49.41 104 ASP A C 1
ATOM 791 O O . ASP A 1 104 ? 32 18.094 -19.406 1 49.41 104 ASP A O 1
ATOM 795 N N . GLU A 1 105 ? 30.438 18.641 -20.578 1 51.72 105 GLU A N 1
ATOM 796 C CA . GLU A 1 105 ? 31.141 18.531 -21.859 1 51.72 105 GLU A CA 1
ATOM 797 C C . GLU A 1 105 ? 32.062 19.734 -22.094 1 51.72 105 GLU A C 1
ATOM 799 O O . GLU A 1 105 ? 31.578 20.875 -22.156 1 51.72 105 GLU A O 1
ATOM 804 N N . ASP A 1 106 ? 33.188 19.781 -21.484 1 47.97 106 ASP A N 1
ATOM 805 C CA . ASP A 1 106 ? 34.25 20.703 -21.891 1 47.97 106 ASP A CA 1
ATOM 806 C C . ASP A 1 106 ? 34.406 20.734 -23.406 1 47.97 106 ASP A C 1
ATOM 808 O O . ASP A 1 106 ? 34.75 19.719 -24.016 1 47.97 106 ASP A O 1
ATOM 812 N N . ASP A 1 107 ? 33.531 21.391 -24.125 1 48.19 107 ASP A N 1
ATOM 813 C CA . ASP A 1 107 ? 33.844 21.734 -25.516 1 48.19 107 ASP A CA 1
ATOM 814 C C . ASP A 1 107 ? 35.25 22.375 -25.609 1 48.19 107 ASP A C 1
ATOM 816 O O . ASP A 1 107 ? 35.469 23.453 -25.062 1 48.19 107 ASP A O 1
ATOM 820 N N . ASP A 1 108 ? 36.219 21.609 -25.547 1 51.09 108 ASP A N 1
ATOM 821 C CA . ASP A 1 108 ? 37.562 22.078 -25.953 1 51.09 108 ASP A CA 1
ATOM 822 C C . ASP A 1 108 ? 37.531 22.609 -27.375 1 51.09 108 ASP A C 1
ATOM 824 O O . ASP A 1 108 ? 38.594 22.828 -27.984 1 51.09 108 ASP A O 1
ATOM 828 N N . LEU A 1 109 ? 36.438 23.375 -27.828 1 37.41 109 LEU A N 1
ATOM 829 C CA . LEU A 1 109 ? 36.844 24.062 -29.047 1 37.41 109 LEU A CA 1
ATOM 830 C C . LEU A 1 109 ? 37.75 25.234 -28.719 1 37.41 109 LEU A C 1
ATOM 832 O O . LEU A 1 109 ? 37.656 25.828 -27.641 1 37.41 109 LEU A O 1
ATOM 836 N N . MET B 1 1 ? 26.516 -27.438 -3.193 1 31.72 1 MET B N 1
ATOM 837 C CA . MET B 1 1 ? 26.438 -26.297 -4.102 1 31.72 1 MET B CA 1
ATOM 838 C C . MET B 1 1 ? 25.344 -25.328 -3.66 1 31.72 1 MET B C 1
ATOM 840 O O . MET B 1 1 ? 24.172 -25.703 -3.596 1 31.72 1 MET B O 1
ATOM 844 N N . THR B 1 2 ? 25.484 -24.594 -2.609 1 38.38 2 THR B N 1
ATOM 845 C CA . THR B 1 2 ? 24.531 -23.594 -2.113 1 38.38 2 THR B CA 1
ATOM 846 C C . THR B 1 2 ? 24 -22.75 -3.26 1 38.38 2 THR B C 1
ATOM 848 O O . THR B 1 2 ? 24.75 -22.031 -3.918 1 38.38 2 THR B O 1
ATOM 851 N N . GLY B 1 3 ? 23.344 -23.266 -4.332 1 43.53 3 GLY B N 1
ATOM 852 C CA . GLY B 1 3 ? 23 -22.641 -5.598 1 43.53 3 GLY B CA 1
ATOM 853 C C . GLY B 1 3 ? 22.625 -21.172 -5.461 1 43.53 3 GLY B C 1
ATOM 854 O O . GLY B 1 3 ? 21.969 -20.781 -4.492 1 43.53 3 GLY B O 1
ATOM 855 N N . ASP B 1 4 ? 23.375 -20.219 -5.805 1 48.97 4 ASP B N 1
ATOM 856 C CA . ASP B 1 4 ? 23.328 -18.766 -5.902 1 48.97 4 ASP B CA 1
ATOM 857 C C . ASP B 1 4 ? 21.953 -18.297 -6.359 1 48.97 4 ASP B C 1
ATOM 859 O O . ASP B 1 4 ? 21.609 -18.375 -7.543 1 48.97 4 ASP B O 1
ATOM 863 N N . GLU B 1 5 ? 20.844 -18.625 -5.848 1 60.91 5 GLU B N 1
ATOM 864 C CA . GLU B 1 5 ? 19.5 -18.312 -6.324 1 60.91 5 GLU B CA 1
ATOM 865 C C . GLU B 1 5 ? 19.344 -16.812 -6.574 1 60.91 5 GLU B C 1
ATOM 867 O O . GLU B 1 5 ? 19.547 -16 -5.668 1 60.91 5 GLU B O 1
ATOM 872 N N . THR B 1 6 ? 19.531 -16.312 -7.863 1 83.5 6 THR B N 1
ATOM 873 C CA . THR B 1 6 ? 19.391 -14.938 -8.32 1 83.5 6 THR B CA 1
ATOM 874 C C . THR B 1 6 ? 18.047 -14.359 -7.879 1 83.5 6 THR B C 1
ATOM 876 O O . THR B 1 6 ? 17 -14.992 -8.062 1 83.5 6 THR B O 1
ATOM 879 N N . SER B 1 7 ? 18.078 -13.281 -7.102 1 93.25 7 SER B N 1
ATOM 880 C CA . SER B 1 7 ? 16.875 -12.586 -6.66 1 93.25 7 SER B CA 1
ATOM 881 C C . SER B 1 7 ? 16.125 -11.984 -7.84 1 93.25 7 SER B C 1
ATOM 883 O O . SER B 1 7 ? 16.719 -11.609 -8.852 1 93.25 7 SER B O 1
ATOM 885 N N . ARG B 1 8 ? 14.875 -12.109 -7.836 1 96.62 8 ARG B N 1
ATOM 886 C CA . ARG B 1 8 ? 13.984 -11.383 -8.734 1 96.62 8 ARG B CA 1
ATOM 887 C C . ARG B 1 8 ? 13.398 -10.156 -8.039 1 96.62 8 ARG B C 1
ATOM 889 O O . ARG B 1 8 ? 13.398 -10.07 -6.809 1 96.62 8 ARG B O 1
ATOM 896 N N . PHE B 1 9 ? 13 -9.258 -8.867 1 98.44 9 PHE B N 1
ATOM 897 C CA . PHE B 1 9 ? 12.422 -8.047 -8.289 1 98.44 9 PHE B CA 1
ATOM 898 C C . PHE B 1 9 ? 11.031 -7.785 -8.867 1 98.44 9 PHE B C 1
ATOM 900 O O . PHE B 1 9 ? 10.805 -7.977 -10.062 1 98.44 9 PHE B O 1
ATOM 907 N N . VAL B 1 10 ? 10.156 -7.398 -7.965 1 98.88 10 VAL B N 1
ATOM 908 C CA . VAL B 1 10 ? 8.773 -7.121 -8.336 1 98.88 10 VAL B CA 1
ATOM 909 C C . VAL B 1 10 ? 8.422 -5.684 -7.977 1 98.88 10 VAL B C 1
ATOM 911 O O . VAL B 1 10 ? 8.672 -5.234 -6.855 1 98.88 10 VAL B O 1
ATOM 914 N N . ARG B 1 11 ? 7.875 -4.938 -8.93 1 98.88 11 ARG B N 1
ATOM 915 C CA . ARG B 1 11 ? 7.262 -3.641 -8.656 1 98.88 11 ARG B CA 1
ATOM 916 C C . ARG B 1 11 ? 5.789 -3.801 -8.297 1 98.88 11 ARG B C 1
ATOM 918 O O . ARG B 1 11 ? 5.02 -4.387 -9.062 1 98.88 11 ARG B O 1
ATOM 925 N N . LEU B 1 12 ? 5.492 -3.389 -7.086 1 98.94 12 LEU B N 1
ATOM 926 C CA . LEU B 1 12 ? 4.121 -3.398 -6.582 1 98.94 12 LEU B CA 1
ATOM 927 C C . LEU B 1 12 ? 3.561 -1.981 -6.508 1 98.94 12 LEU B C 1
ATOM 929 O O . LEU B 1 12 ? 4.172 -1.099 -5.902 1 98.94 12 LEU B O 1
ATOM 933 N N . LYS B 1 13 ? 2.5 -1.682 -7.172 1 98.94 13 LYS B N 1
ATOM 934 C CA . LYS B 1 13 ? 1.779 -0.412 -7.121 1 98.94 13 LYS B CA 1
ATOM 935 C C . LYS B 1 13 ? 0.402 -0.584 -6.488 1 98.94 13 LYS B C 1
ATOM 937 O O . LYS B 1 13 ? -0.365 -1.464 -6.887 1 98.94 13 LYS B O 1
ATOM 942 N N . VAL B 1 14 ? 0.14 0.214 -5.48 1 98.88 14 VAL B N 1
ATOM 943 C CA . VAL B 1 14 ? -1.137 0.178 -4.777 1 98.88 14 VAL B CA 1
ATOM 944 C C . VAL B 1 14 ? -1.787 1.56 -4.812 1 98.88 14 VAL B C 1
ATOM 946 O O . VAL B 1 14 ? -1.138 2.566 -4.523 1 98.88 14 VAL B O 1
ATOM 949 N N . GLU B 1 15 ? -3.012 1.671 -5.188 1 98.88 15 GLU B N 1
ATOM 950 C CA . GLU B 1 15 ? -3.832 2.875 -5.082 1 98.88 15 GLU B CA 1
ATOM 951 C C . GLU B 1 15 ? -5.082 2.621 -4.242 1 98.88 15 GLU B C 1
ATOM 953 O O . GLU B 1 15 ? -5.758 1.605 -4.418 1 98.88 15 GLU B O 1
ATOM 958 N N . MET B 1 16 ? -5.312 3.57 -3.336 1 98.88 16 MET B N 1
ATOM 959 C CA . MET B 1 16 ? -6.453 3.461 -2.428 1 98.88 16 MET B CA 1
ATOM 960 C C . MET B 1 16 ? -7.203 4.785 -2.334 1 98.88 16 MET B C 1
ATOM 962 O O . MET B 1 16 ? -6.602 5.855 -2.445 1 98.88 16 MET B O 1
ATOM 966 N N . VAL B 1 17 ? -8.492 4.758 -2.131 1 98.75 17 VAL B N 1
ATOM 967 C CA . VAL B 1 17 ? -9.281 5.879 -1.635 1 98.75 17 VAL B CA 1
ATOM 968 C C . VAL B 1 17 ? -9.742 5.602 -0.206 1 98.75 17 VAL B C 1
ATOM 970 O O . VAL B 1 17 ? -10.422 4.605 0.049 1 98.75 17 VAL B O 1
ATOM 973 N N . VAL B 1 18 ? -9.359 6.48 0.622 1 98.88 18 VAL B N 1
ATOM 974 C CA . VAL B 1 18 ? -9.617 6.332 2.051 1 98.88 18 VAL B CA 1
ATOM 975 C C . VAL B 1 18 ? -10.609 7.402 2.51 1 98.88 18 VAL B C 1
ATOM 977 O O . VAL B 1 18 ? -10.422 8.586 2.2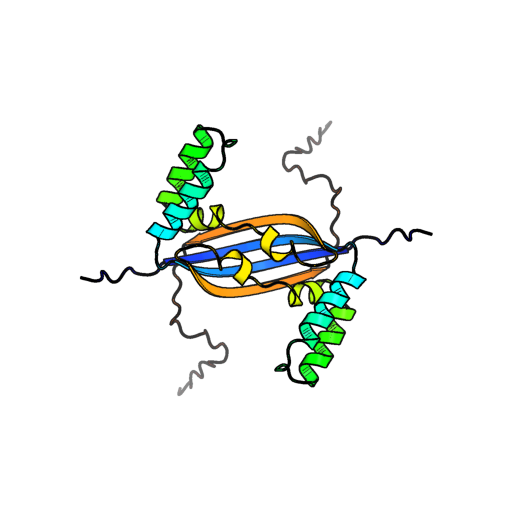32 1 98.88 18 VAL B O 1
ATOM 980 N N . GLU B 1 19 ? -11.664 6.996 3.123 1 98.75 19 GLU B N 1
ATOM 981 C CA . GLU B 1 19 ? -12.594 7.922 3.756 1 98.75 19 GLU B CA 1
ATOM 982 C C . GLU B 1 19 ? -12.133 8.305 5.16 1 98.75 19 GLU B C 1
ATOM 984 O O . GLU B 1 19 ? -11.789 7.434 5.965 1 98.75 19 GLU B O 1
ATOM 989 N N . VAL B 1 20 ? -12.062 9.578 5.371 1 98.5 20 VAL B N 1
ATOM 990 C CA . VAL B 1 20 ? -11.75 10.109 6.691 1 98.5 20 VAL B CA 1
ATOM 991 C C . VAL B 1 20 ? -13.023 10.664 7.34 1 98.5 20 VAL B C 1
ATOM 993 O O . VAL B 1 20 ? -13.375 11.828 7.137 1 98.5 20 VAL B O 1
ATOM 996 N N . GLY B 1 21 ? -13.609 9.906 8.188 1 97.69 21 GLY B N 1
ATOM 997 C CA . GLY B 1 21 ? -14.844 10.289 8.852 1 97.69 21 GLY B CA 1
ATOM 998 C C . GLY B 1 21 ? -14.602 11.008 10.172 1 97.69 21 GLY B C 1
ATOM 999 O O . GLY B 1 21 ? -15.492 11.703 10.672 1 97.69 21 GLY B O 1
ATOM 1000 N N . ASP B 1 22 ? -13.469 10.719 10.719 1 98.31 22 ASP B N 1
ATOM 1001 C CA . ASP B 1 22 ? -13.094 11.352 11.977 1 98.31 22 ASP B CA 1
ATOM 1002 C C . ASP B 1 22 ? -11.695 11.969 11.883 1 98.31 22 ASP B C 1
ATOM 1004 O O . ASP B 1 22 ? -10.711 11.359 12.297 1 98.31 22 ASP B O 1
ATOM 1008 N N . ALA B 1 23 ? -11.672 13.188 11.453 1 97.75 23 ALA B N 1
ATOM 1009 C CA . ALA B 1 23 ? -10.422 13.906 11.203 1 97.75 23 ALA B CA 1
ATOM 1010 C C . ALA B 1 23 ? -9.664 14.133 12.508 1 97.75 23 ALA B C 1
ATOM 1012 O O . ALA B 1 23 ? -8.43 14.086 12.531 1 97.75 23 ALA B O 1
ATOM 1013 N N . GLU B 1 24 ? -10.383 14.484 13.508 1 98.06 24 GLU B N 1
ATOM 1014 C CA . GLU B 1 24 ? -9.727 14.758 14.781 1 98.06 24 GLU B CA 1
ATOM 1015 C C . GLU B 1 24 ? -8.977 13.531 15.289 1 98.06 24 GLU B C 1
ATOM 1017 O O . GLU B 1 24 ? -7.844 13.648 15.773 1 98.06 24 GLU B O 1
ATOM 1022 N N . LYS B 1 25 ? -9.594 12.391 15.156 1 98.5 25 LYS B N 1
ATOM 1023 C CA . LYS B 1 25 ? -8.969 11.141 15.594 1 98.5 25 LYS B CA 1
ATOM 1024 C C . LYS B 1 25 ? -7.719 10.844 14.766 1 98.5 25 LYS B C 1
ATOM 1026 O O . LYS B 1 25 ? -6.691 10.438 15.312 1 98.5 25 LYS B O 1
ATOM 1031 N N . LEU B 1 26 ? -7.824 11 13.484 1 98.81 26 LEU B N 1
ATOM 1032 C CA . LEU B 1 26 ? -6.691 10.773 12.602 1 98.81 26 LEU B CA 1
ATOM 1033 C C . LEU B 1 26 ? -5.539 11.711 12.938 1 98.81 26 LEU B C 1
ATOM 1035 O O . LEU B 1 26 ? -4.395 11.273 13.086 1 98.81 26 LEU B O 1
ATOM 1039 N N . THR B 1 27 ? -5.832 12.984 13.117 1 98.75 27 THR B N 1
ATOM 1040 C CA . THR B 1 27 ? -4.82 13.984 13.422 1 98.75 27 THR B CA 1
ATOM 1041 C C . THR B 1 27 ? -4.148 13.688 14.766 1 98.75 27 THR B C 1
ATOM 1043 O O . THR B 1 27 ? -2.924 13.758 14.875 1 98.75 27 THR B O 1
ATOM 1046 N N . ALA B 1 28 ? -4.926 13.297 15.711 1 98.88 28 ALA B N 1
ATOM 1047 C CA . ALA B 1 28 ? -4.387 12.992 17.031 1 98.88 28 ALA B CA 1
ATOM 1048 C C . ALA B 1 28 ? -3.42 11.812 16.969 1 98.88 28 ALA B C 1
ATOM 1050 O O . ALA B 1 28 ? -2.371 11.82 17.625 1 98.88 28 ALA B O 1
ATOM 1051 N N . ALA B 1 29 ? -3.797 10.797 16.234 1 98.81 29 ALA B N 1
ATOM 1052 C CA . ALA B 1 29 ? -2.924 9.633 16.062 1 98.81 29 ALA B CA 1
ATOM 1053 C C . ALA B 1 29 ? -1.596 10.031 15.43 1 98.81 29 ALA B C 1
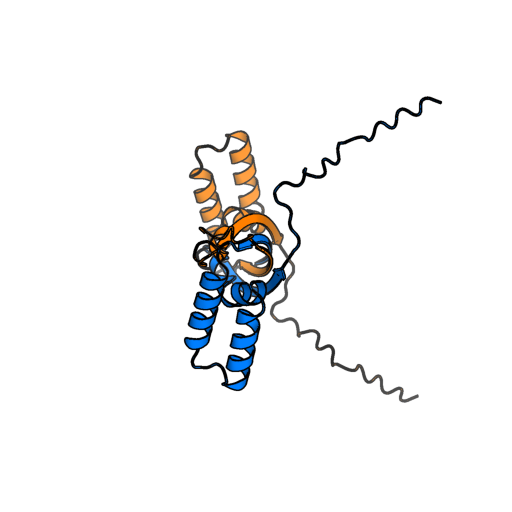ATOM 1055 O O . ALA B 1 29 ? -0.533 9.578 15.852 1 98.81 29 ALA B O 1
ATOM 1056 N N . ALA B 1 30 ? -1.687 10.859 14.383 1 98.81 30 ALA B N 1
ATOM 1057 C CA . ALA B 1 30 ? -0.473 11.32 13.711 1 98.81 30 ALA B CA 1
ATOM 1058 C C . ALA B 1 30 ? 0.407 12.125 14.656 1 98.81 30 ALA B C 1
ATOM 1060 O O . ALA B 1 30 ? 1.627 11.945 14.688 1 98.81 30 ALA B O 1
ATOM 1061 N N . LEU B 1 31 ? -0.24 13.008 15.422 1 98.81 31 LEU B N 1
ATOM 1062 C CA . LEU B 1 31 ? 0.503 13.812 16.375 1 98.81 31 LEU B CA 1
ATOM 1063 C C . LEU B 1 31 ? 1.171 12.93 17.422 1 98.81 31 LEU B C 1
ATOM 1065 O O . LEU B 1 31 ? 2.314 13.18 17.828 1 98.81 31 LEU B O 1
ATOM 1069 N N . GLY B 1 32 ? 0.433 11.914 17.844 1 98.69 32 GLY B N 1
ATOM 1070 C CA . GLY B 1 32 ? 1.025 10.953 18.766 1 98.69 32 GLY B CA 1
ATOM 1071 C C . GLY B 1 32 ? 2.238 10.25 18.188 1 98.69 32 GLY B C 1
ATOM 1072 O O . GLY B 1 32 ? 3.236 10.055 18.891 1 98.69 32 GLY B O 1
ATOM 1073 N N . HIS B 1 33 ? 2.117 9.828 16.922 1 98.31 33 HIS B N 1
ATOM 1074 C CA . HIS B 1 33 ? 3.225 9.172 16.234 1 98.31 33 HIS B CA 1
ATOM 1075 C C . HIS B 1 33 ? 4.441 10.086 16.156 1 98.31 33 HIS B C 1
ATOM 1077 O O . HIS B 1 33 ? 5.566 9.656 16.422 1 98.31 33 HIS B O 1
ATOM 1083 N N . ILE B 1 34 ? 4.27 11.352 15.789 1 98.25 34 ILE B N 1
ATOM 1084 C CA . ILE B 1 34 ? 5.332 12.352 15.695 1 98.25 34 ILE B CA 1
ATOM 1085 C C . ILE B 1 34 ? 5.984 12.539 17.062 1 98.25 34 ILE B C 1
ATOM 1087 O O . ILE B 1 34 ? 7.211 12.57 17.172 1 98.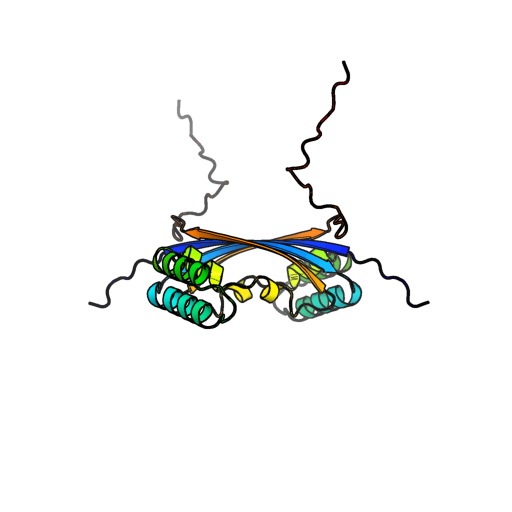25 34 ILE B O 1
ATOM 1091 N N . ALA B 1 35 ? 5.23 12.664 18.109 1 97.44 35 ALA B N 1
ATOM 1092 C CA . ALA B 1 35 ? 5.715 12.867 19.469 1 97.44 35 ALA B CA 1
ATOM 1093 C C . ALA B 1 35 ? 6.57 11.695 19.922 1 97.44 35 ALA B C 1
ATOM 1095 O O . ALA B 1 35 ? 7.504 11.875 20.719 1 97.44 35 ALA B O 1
ATOM 1096 N N . GLY B 1 36 ? 6.273 10.523 19.297 1 97.31 36 GLY B N 1
ATOM 1097 C CA . GLY B 1 36 ? 6.98 9.32 19.703 1 97.31 36 GLY B CA 1
ATOM 1098 C C . GLY B 1 36 ? 8.344 9.188 19.062 1 97.31 36 GLY B C 1
ATOM 1099 O O . GLY B 1 36 ? 9.172 8.383 19.5 1 97.31 36 GLY B O 1
ATOM 1100 N N . ASP B 1 37 ? 8.578 9.898 18.031 1 96.69 37 ASP B N 1
ATOM 1101 C CA . ASP B 1 37 ? 9.883 9.867 17.375 1 96.69 37 ASP B CA 1
ATOM 1102 C C . ASP B 1 37 ? 10.859 10.828 18.062 1 96.69 37 ASP B C 1
ATOM 1104 O O . ASP B 1 37 ? 10.953 12 17.672 1 96.69 37 ASP B O 1
ATOM 1108 N N . GLU B 1 38 ? 11.703 10.391 18.828 1 95.75 38 GLU B N 1
ATOM 1109 C CA . GLU B 1 38 ? 12.602 11.203 19.641 1 95.75 38 GLU B CA 1
ATOM 1110 C C . GLU B 1 38 ? 13.805 11.68 18.828 1 95.75 38 GLU B C 1
ATOM 1112 O O . GLU B 1 38 ? 14.5 12.617 19.234 1 95.75 38 GLU B O 1
ATOM 1117 N N . GLN B 1 39 ? 13.969 11.031 17.734 1 97.38 39 GLN B N 1
ATOM 1118 C CA . GLN B 1 39 ? 15.148 11.352 16.938 1 97.38 39 GLN B CA 1
ATOM 1119 C C . GLN B 1 39 ? 14.852 12.469 15.945 1 97.38 39 GLN B C 1
ATOM 1121 O O . GLN B 1 39 ? 15.766 13.023 15.328 1 97.38 39 GLN B O 1
ATOM 1126 N N . MET B 1 40 ? 13.719 12.734 15.773 1 96.5 40 MET B N 1
ATOM 1127 C CA . MET B 1 40 ? 13.344 13.797 14.844 1 96.5 40 MET B CA 1
ATOM 1128 C C . MET B 1 40 ? 13.758 15.164 15.383 1 96.5 40 MET B C 1
ATOM 1130 O O . MET B 1 40 ? 13.414 15.523 16.516 1 96.5 40 MET B O 1
ATOM 1134 N N . PRO B 1 41 ? 14.508 15.914 14.609 1 97.88 41 PRO B N 1
ATOM 1135 C CA . PRO B 1 41 ? 14.883 17.266 15.031 1 97.88 41 PRO B CA 1
ATOM 1136 C C . PRO B 1 41 ? 13.672 18.141 15.344 1 97.88 41 PRO B C 1
ATOM 1138 O O . PRO B 1 41 ? 12.617 17.984 14.734 1 97.88 41 PRO B O 1
ATOM 1141 N N . ALA B 1 42 ? 13.883 19.094 16.219 1 97 42 ALA B N 1
ATOM 1142 C CA . ALA B 1 42 ? 12.812 19.938 16.719 1 97 42 ALA B CA 1
ATOM 1143 C C . ALA B 1 42 ? 12.133 20.703 15.578 1 97 42 ALA B C 1
ATOM 1145 O O . ALA B 1 42 ? 10.906 20.797 15.539 1 97 42 ALA B O 1
ATOM 1146 N N . GLU B 1 43 ? 13 21.234 14.672 1 97.69 43 GLU B N 1
ATOM 1147 C CA . GLU B 1 43 ? 12.438 22 13.562 1 97.69 43 GLU B CA 1
ATOM 1148 C C . GLU B 1 43 ? 11.586 21.125 12.656 1 97.69 43 GLU B C 1
ATOM 1150 O O . GLU B 1 43 ? 10.508 21.531 12.219 1 97.69 43 GLU B O 1
ATOM 1155 N N . GLU B 1 44 ? 12.039 19.922 12.367 1 98.31 44 GLU B N 1
ATOM 1156 C CA . GLU B 1 44 ? 11.289 18.969 11.562 1 98.31 44 GLU B CA 1
ATOM 1157 C C . GLU B 1 44 ? 9.992 18.562 12.25 1 98.31 44 GLU B C 1
ATOM 1159 O O . GLU B 1 44 ? 8.945 18.469 11.617 1 98.31 44 GLU B O 1
ATOM 1164 N N . ARG B 1 45 ? 10.055 18.406 13.516 1 98.25 45 ARG B N 1
ATOM 1165 C CA . ARG B 1 45 ? 8.883 18.031 14.297 1 98.25 45 ARG B CA 1
ATOM 1166 C C . ARG B 1 45 ? 7.812 19.109 14.227 1 98.25 45 ARG B C 1
ATOM 1168 O O . ARG B 1 45 ? 6.637 18.812 14 1 98.25 45 ARG B O 1
ATOM 1175 N N . ALA B 1 46 ? 8.211 20.375 14.438 1 97.81 46 ALA B N 1
ATOM 1176 C CA . ALA B 1 46 ? 7.262 21.5 14.383 1 97.81 46 ALA B CA 1
ATOM 1177 C C . ALA B 1 46 ? 6.551 21.547 13.039 1 97.81 46 ALA B C 1
ATOM 1179 O O . ALA B 1 46 ? 5.336 21.75 12.977 1 97.81 46 ALA B O 1
ATOM 1180 N N . HIS B 1 47 ? 7.371 21.297 11.977 1 98.31 47 HIS B N 1
ATOM 1181 C CA . HIS B 1 47 ? 6.797 21.312 10.633 1 98.31 47 HIS B CA 1
ATOM 1182 C C . HIS B 1 47 ? 5.82 20.156 10.438 1 98.31 47 HIS B C 1
ATOM 1184 O O . HIS B 1 47 ? 4.73 20.344 9.891 1 98.31 47 HIS B O 1
ATOM 1190 N N . ALA B 1 48 ? 6.207 19.047 10.906 1 98.5 48 ALA B N 1
ATOM 1191 C CA . ALA B 1 48 ? 5.359 17.875 10.781 1 98.5 48 ALA B CA 1
ATOM 1192 C C . ALA B 1 48 ? 4.043 18.062 11.539 1 98.5 48 ALA B C 1
ATOM 1194 O O . ALA B 1 48 ? 2.975 17.719 11.016 1 98.5 48 ALA B O 1
ATOM 1195 N N . GLU B 1 49 ? 4.133 18.547 12.75 1 98.75 49 GLU B N 1
ATOM 1196 C CA . GLU B 1 49 ? 2.941 18.781 13.562 1 98.75 49 GLU B CA 1
ATOM 1197 C C . GLU B 1 49 ? 1.98 19.734 12.852 1 98.75 49 GLU B C 1
ATOM 1199 O O . GLU B 1 49 ? 0.771 19.5 12.828 1 98.75 49 GLU B O 1
ATOM 1204 N N . THR B 1 50 ? 2.551 20.812 12.352 1 98.69 50 THR B N 1
ATOM 1205 C CA . THR B 1 50 ? 1.729 21.766 11.625 1 98.69 50 THR B CA 1
ATOM 1206 C C . THR B 1 50 ? 1.081 21.125 10.406 1 98.69 50 THR B C 1
ATOM 1208 O O . THR B 1 50 ? -0.117 21.281 10.172 1 98.69 50 THR B O 1
ATOM 1211 N N . ALA B 1 51 ? 1.849 20.359 9.633 1 98.44 51 ALA B N 1
ATOM 1212 C CA . ALA B 1 51 ? 1.377 19.734 8.398 1 98.44 51 ALA B CA 1
ATOM 1213 C C . ALA B 1 51 ? 0.209 18.797 8.68 1 98.44 51 ALA B C 1
ATOM 1215 O O . ALA B 1 51 ? -0.812 18.844 7.988 1 98.44 51 ALA B O 1
ATOM 1216 N N . VAL B 1 52 ? 0.298 18 9.734 1 98.5 52 VAL B N 1
ATOM 1217 C CA . VAL B 1 52 ? -0.722 16.984 9.969 1 98.5 52 VAL B CA 1
ATOM 1218 C C . VAL B 1 52 ? -1.978 17.641 10.547 1 98.5 52 VAL B C 1
ATOM 1220 O O . VAL B 1 52 ? -3.078 17.094 10.414 1 98.5 52 VAL B O 1
ATOM 1223 N N . GLN B 1 53 ? -1.873 18.75 11.203 1 98.56 53 GLN B N 1
ATOM 1224 C CA . GLN B 1 53 ? -3.025 19.484 11.727 1 98.56 53 GLN B CA 1
ATOM 1225 C C . GLN B 1 53 ? -3.787 20.188 10.602 1 98.56 53 GLN B C 1
ATOM 1227 O O . GLN B 1 53 ? -5.004 20.344 10.688 1 98.56 53 GLN B O 1
ATOM 1232 N N . GLU B 1 54 ? -3.123 20.547 9.586 1 98.19 54 GLU B N 1
ATOM 1233 C CA . GLU B 1 54 ? -3.711 21.344 8.508 1 98.19 54 GLU B CA 1
ATOM 1234 C C . GLU B 1 54 ? -4.34 20.453 7.445 1 98.19 54 GLU B C 1
ATOM 1236 O O . GLU B 1 54 ? -5.254 20.875 6.734 1 98.19 54 GLU B O 1
ATOM 1241 N N . ASP B 1 55 ? -3.799 19.219 7.305 1 98.62 55 ASP B N 1
ATOM 1242 C CA . ASP B 1 55 ? -4.199 18.391 6.176 1 98.62 55 ASP B CA 1
ATOM 1243 C C . ASP B 1 55 ? -4.27 16.922 6.582 1 98.62 55 ASP B C 1
ATOM 1245 O O . ASP B 1 55 ? -3.252 16.297 6.906 1 98.62 55 ASP B O 1
ATOM 1249 N N . VAL B 1 56 ? -5.445 16.25 6.387 1 98.5 56 VAL B N 1
ATOM 1250 C CA . VAL B 1 56 ? -5.648 14.867 6.816 1 98.5 56 VAL B CA 1
ATOM 1251 C C . VAL B 1 56 ? -4.844 13.922 5.922 1 98.5 56 VAL B C 1
ATOM 1253 O O . VAL B 1 56 ? -4.449 12.836 6.355 1 98.5 56 VAL B O 1
ATOM 1256 N N . ALA B 1 57 ? -4.586 14.352 4.691 1 98.88 57 ALA B N 1
ATOM 1257 C CA . ALA B 1 57 ? -3.734 13.531 3.828 1 98.88 57 ALA B CA 1
ATOM 1258 C C . ALA B 1 57 ? -2.324 13.414 4.398 1 98.88 57 ALA B C 1
ATOM 1260 O O . ALA B 1 57 ? -1.72 12.344 4.363 1 98.88 57 ALA B O 1
ATOM 1261 N N . GLU B 1 58 ? -1.818 14.508 4.945 1 98.88 58 GLU B N 1
ATOM 1262 C CA . GLU B 1 58 ? -0.514 14.484 5.602 1 98.88 58 GLU B CA 1
ATOM 1263 C C . GLU B 1 58 ? -0.543 13.617 6.859 1 98.88 58 GLU B C 1
ATOM 1265 O O . GLU B 1 58 ? 0.406 12.883 7.137 1 98.88 58 GLU B O 1
ATOM 1270 N N . ALA B 1 59 ? -1.623 13.711 7.562 1 98.88 59 ALA B N 1
ATOM 1271 C CA . ALA B 1 59 ? -1.764 12.859 8.742 1 98.88 59 ALA B CA 1
ATOM 1272 C C . ALA B 1 59 ? -1.725 11.383 8.367 1 98.88 59 ALA B C 1
ATOM 1274 O O . ALA B 1 59 ? -0.997 10.594 8.977 1 98.88 59 ALA B O 1
ATOM 1275 N N . LEU B 1 60 ? -2.457 11.039 7.352 1 98.94 60 LEU B N 1
ATOM 1276 C CA . LEU B 1 60 ? -2.473 9.656 6.883 1 98.94 60 LEU B CA 1
ATOM 1277 C C . LEU B 1 60 ? -1.087 9.234 6.41 1 98.94 60 LEU B C 1
ATOM 1279 O O . LEU B 1 60 ? -0.632 8.133 6.73 1 98.94 60 LEU B O 1
ATOM 1283 N N . ALA B 1 61 ? -0.435 10.07 5.695 1 98.5 61 ALA B N 1
ATOM 1284 C CA . ALA B 1 61 ? 0.895 9.781 5.164 1 98.5 61 ALA B CA 1
ATOM 1285 C C . ALA B 1 61 ? 1.87 9.438 6.285 1 98.5 61 ALA B C 1
ATOM 1287 O O . ALA B 1 61 ? 2.736 8.578 6.121 1 98.5 61 ALA B O 1
ATOM 1288 N N . TYR B 1 62 ? 1.68 10.117 7.438 1 98.19 62 TYR B N 1
ATOM 1289 C CA . TYR B 1 62 ? 2.594 9.914 8.555 1 98.19 62 TYR B CA 1
ATOM 1290 C C . TYR B 1 62 ? 2.305 8.594 9.266 1 98.19 62 TYR B C 1
ATOM 1292 O O . TYR B 1 62 ? 3.164 8.062 9.969 1 98.19 62 TYR B O 1
ATOM 1300 N N . LEU B 1 63 ? 1.141 8.055 9.109 1 98.56 63 LEU B N 1
ATOM 1301 C CA . LEU B 1 63 ? 0.728 6.875 9.867 1 98.56 63 LEU B CA 1
ATOM 1302 C C . LEU B 1 63 ? 0.909 5.605 9.047 1 98.56 63 LEU B C 1
ATOM 1304 O O . LEU B 1 63 ? 1.094 4.52 9.602 1 98.56 63 LEU B O 1
ATOM 1308 N N . VAL B 1 64 ? 0.939 5.707 7.773 1 98.44 64 VAL B N 1
ATOM 1309 C CA . VAL B 1 64 ? 1.022 4.523 6.926 1 98.44 64 VAL B CA 1
ATOM 1310 C C . VAL B 1 64 ? 2.473 4.055 6.832 1 98.44 64 VAL B C 1
ATOM 1312 O O . VAL B 1 64 ? 3.391 4.875 6.75 1 98.44 64 VAL B O 1
ATOM 1315 N N . ASP B 1 65 ? 2.65 2.77 6.785 1 98.38 65 ASP B N 1
ATOM 1316 C CA . ASP B 1 65 ? 3.936 2.115 6.566 1 98.38 65 ASP B CA 1
ATOM 1317 C C . ASP B 1 65 ? 3.836 1.059 5.469 1 98.38 65 ASP B C 1
ATOM 1319 O O . ASP B 1 65 ? 3.316 -0.036 5.699 1 98.38 65 ASP B O 1
ATOM 1323 N N . PRO B 1 66 ? 4.367 1.272 4.297 1 98.44 66 PRO B N 1
ATOM 1324 C CA . PRO B 1 66 ? 4.293 0.328 3.18 1 98.44 66 PRO B CA 1
ATOM 1325 C C . PRO B 1 66 ? 4.879 -1.039 3.521 1 98.44 66 PRO B C 1
ATOM 1327 O O . PRO B 1 66 ? 4.492 -2.049 2.928 1 98.44 66 PRO B O 1
ATOM 1330 N N . PHE B 1 67 ? 5.758 -1.146 4.492 1 98.44 67 PHE B N 1
ATOM 1331 C CA . PHE B 1 67 ? 6.375 -2.402 4.898 1 98.44 67 PHE B CA 1
ATOM 1332 C C . PHE B 1 67 ? 5.324 -3.391 5.383 1 98.44 67 PHE B C 1
ATOM 1334 O O . PHE B 1 67 ? 5.492 -4.605 5.242 1 98.44 67 PHE B O 1
ATOM 1341 N N . ASP B 1 68 ? 4.234 -2.855 5.859 1 98.38 68 ASP B N 1
ATOM 1342 C CA . ASP B 1 68 ? 3.17 -3.703 6.391 1 98.38 68 ASP B CA 1
ATOM 1343 C C . ASP B 1 68 ? 2.594 -4.605 5.301 1 98.38 68 ASP B C 1
ATOM 1345 O O . ASP B 1 68 ? 2.035 -5.664 5.598 1 98.38 68 ASP B O 1
ATOM 1349 N N . LEU B 1 69 ? 2.736 -4.258 4.016 1 98.56 69 LEU B N 1
ATOM 1350 C CA . LEU B 1 69 ? 2.154 -5.031 2.924 1 98.56 69 LEU B CA 1
ATOM 1351 C C . LEU B 1 69 ? 2.982 -6.277 2.641 1 98.56 69 LEU B C 1
ATOM 1353 O O . LEU B 1 69 ? 2.457 -7.277 2.137 1 98.56 69 LEU B O 1
ATOM 1357 N N . VAL B 1 70 ? 4.293 -6.309 2.971 1 98.5 70 VAL B N 1
ATOM 1358 C CA . VAL B 1 70 ? 5.133 -7.391 2.469 1 98.5 70 VAL B CA 1
ATOM 1359 C C . VAL B 1 70 ? 5.93 -8 3.619 1 98.5 70 VAL B C 1
ATOM 1361 O O . VAL B 1 70 ? 6.598 -9.023 3.447 1 98.5 70 VAL B O 1
ATOM 1364 N N . SER B 1 71 ? 5.816 -7.441 4.867 1 97.94 71 SER B N 1
ATOM 1365 C CA . SER B 1 71 ? 6.637 -7.863 5.996 1 97.94 71 SER B CA 1
ATOM 1366 C C . SER B 1 71 ? 6.363 -9.312 6.371 1 97.94 71 SER B C 1
ATOM 1368 O O . SER B 1 71 ? 7.258 -10.016 6.844 1 97.94 71 SER B O 1
ATOM 1370 N N . GLN B 1 72 ? 5.164 -9.742 6.082 1 97.81 72 GLN B N 1
ATOM 1371 C CA . GLN B 1 72 ? 4.789 -11.102 6.473 1 97.81 72 GLN B CA 1
ATOM 1372 C C . GLN B 1 72 ? 4.738 -12.023 5.258 1 97.81 72 GLN B C 1
ATOM 1374 O O . GLN B 1 72 ? 4.281 -13.164 5.363 1 97.81 72 GLN B O 1
ATOM 1379 N N . VAL B 1 73 ? 5.113 -11.539 4.152 1 98.69 73 VAL B N 1
ATOM 1380 C CA . VAL B 1 73 ? 5.109 -12.352 2.938 1 98.69 73 VAL B CA 1
ATOM 1381 C C . VAL B 1 73 ? 6.398 -13.164 2.85 1 98.69 73 VAL B C 1
ATOM 1383 O O . VAL B 1 73 ? 7.484 -12.594 2.682 1 98.69 73 VAL B O 1
ATOM 1386 N N . PRO B 1 74 ? 6.309 -14.438 2.881 1 98.56 74 PRO B N 1
ATOM 1387 C CA . PRO B 1 74 ? 7.52 -15.266 2.867 1 98.56 74 PRO B CA 1
ATOM 1388 C C . PRO B 1 74 ? 8.336 -15.086 1.592 1 98.56 74 PRO B C 1
ATOM 1390 O O . PRO B 1 74 ? 7.773 -14.906 0.51 1 98.56 74 PRO B O 1
ATOM 1393 N N . GLY B 1 75 ? 9.656 -15.109 1.776 1 98.31 75 GLY B N 1
ATOM 1394 C CA . GLY B 1 75 ? 10.57 -15.125 0.644 1 98.31 75 GLY B CA 1
ATOM 1395 C C . GLY B 1 75 ? 10.805 -13.75 0.047 1 98.31 75 GLY B C 1
ATOM 1396 O O . GLY B 1 75 ? 11.414 -13.625 -1.02 1 98.31 75 GLY B O 1
ATOM 1397 N N . THR B 1 76 ? 10.297 -12.727 0.683 1 98.75 76 THR B N 1
ATOM 1398 C CA . THR B 1 76 ? 10.422 -11.398 0.097 1 98.75 76 THR B CA 1
ATOM 1399 C C . THR B 1 76 ? 11.094 -10.438 1.071 1 98.75 76 THR B C 1
ATOM 1401 O O . THR B 1 76 ? 11.094 -10.672 2.281 1 98.75 76 THR B O 1
ATOM 1404 N N . GLU B 1 77 ? 11.688 -9.461 0.511 1 98.44 77 GLU B N 1
ATOM 1405 C CA . GLU B 1 77 ? 12.234 -8.328 1.248 1 98.44 77 GLU B CA 1
ATOM 1406 C C . GLU B 1 77 ? 11.945 -7.012 0.535 1 98.44 77 GLU B C 1
ATOM 1408 O O . GLU B 1 77 ? 12 -6.941 -0.694 1 98.44 77 GLU B O 1
ATOM 1413 N N . LEU B 1 78 ? 11.672 -6.016 1.276 1 98.81 78 LEU B N 1
ATOM 1414 C CA . LEU B 1 78 ? 11.445 -4.699 0.686 1 98.81 78 LEU B CA 1
ATOM 1415 C C . LEU B 1 78 ? 12.766 -4.043 0.309 1 98.81 78 LEU B C 1
ATOM 1417 O O . LEU B 1 78 ? 13.656 -3.896 1.152 1 98.81 78 LEU B O 1
ATOM 1421 N N . THR B 1 79 ? 12.883 -3.676 -0.969 1 97.88 79 THR B N 1
ATOM 1422 C CA . THR B 1 79 ? 14.07 -2.975 -1.443 1 97.88 79 THR B CA 1
ATOM 1423 C C . THR B 1 79 ? 13.836 -1.466 -1.457 1 97.88 79 THR B C 1
ATOM 1425 O O . THR B 1 79 ? 14.672 -0.699 -0.977 1 97.88 79 THR B O 1
ATOM 1428 N N . GLN B 1 80 ? 12.68 -1.053 -1.909 1 97.88 80 GLN B N 1
ATOM 1429 C CA . GLN B 1 80 ? 12.32 0.358 -2.008 1 97.88 80 GLN B CA 1
ATOM 1430 C C . GLN B 1 80 ? 10.828 0.568 -1.77 1 97.88 80 GLN B C 1
ATOM 1432 O O . GLN B 1 80 ? 10.023 -0.328 -2.027 1 97.88 80 GLN B O 1
ATOM 1437 N N . ALA B 1 81 ? 10.57 1.693 -1.188 1 98.56 81 ALA B N 1
ATOM 1438 C CA . ALA B 1 81 ? 9.172 2.102 -1.069 1 98.56 81 ALA B CA 1
ATOM 1439 C C . ALA B 1 81 ? 9.031 3.617 -1.18 1 98.56 81 ALA B C 1
ATOM 1441 O O . ALA B 1 81 ? 9.867 4.363 -0.664 1 98.56 81 ALA B O 1
ATOM 1442 N N . SER B 1 82 ? 7.973 4.051 -1.756 1 98.5 82 SER B N 1
ATOM 1443 C CA . SER B 1 82 ? 7.551 5.445 -1.803 1 98.5 82 SER B CA 1
ATOM 1444 C C . SER B 1 82 ? 6.031 5.562 -1.796 1 98.5 82 SER B C 1
ATOM 1446 O O . SER B 1 82 ? 5.332 4.656 -2.254 1 98.5 82 SER B O 1
ATOM 1448 N N . TRP B 1 83 ? 5.582 6.598 -1.211 1 98.75 83 TRP B N 1
ATOM 1449 C CA . TRP B 1 83 ? 4.137 6.801 -1.184 1 98.75 83 TRP B CA 1
ATOM 1450 C C . TRP B 1 83 ? 3.797 8.289 -1.143 1 98.75 83 TRP B C 1
ATOM 1452 O O . TRP B 1 83 ? 4.641 9.109 -0.787 1 98.75 83 TRP B O 1
ATOM 1462 N N . SER B 1 84 ? 2.549 8.602 -1.53 1 98.75 84 SER B N 1
ATOM 1463 C CA . SER B 1 84 ? 1.988 9.945 -1.482 1 98.75 84 SER B CA 1
ATOM 1464 C C . SER B 1 84 ? 0.504 9.922 -1.132 1 98.75 84 SER B C 1
ATOM 1466 O O . SER B 1 84 ? -0.146 8.875 -1.251 1 98.75 84 SER B O 1
ATOM 1468 N N . SER B 1 85 ? 0.086 10.961 -0.6 1 98.81 85 SER B N 1
ATOM 1469 C CA . SER B 1 85 ? -1.318 11.102 -0.231 1 98.81 85 SER B CA 1
ATOM 1470 C C . SER B 1 85 ? -1.837 12.5 -0.563 1 98.81 85 SER B C 1
ATOM 1472 O O . SER B 1 85 ? -1.104 13.484 -0.452 1 98.81 85 SER B O 1
ATOM 1474 N N . GLU B 1 86 ? -3.115 12.594 -0.951 1 98.88 86 GLU B N 1
ATOM 1475 C CA . GLU B 1 86 ? -3.738 13.875 -1.239 1 98.88 86 GLU B CA 1
ATOM 1476 C C . GLU B 1 86 ? -5.242 13.836 -0.976 1 98.88 86 GLU B C 1
ATOM 1478 O O . GLU B 1 86 ? -5.891 12.82 -1.23 1 98.88 86 GLU B O 1
ATOM 1483 N N . SER B 1 87 ? -5.738 14.93 -0.478 1 98.12 87 SER B N 1
ATOM 1484 C CA . SER B 1 87 ? -7.188 15.078 -0.373 1 98.12 87 SER B CA 1
ATOM 1485 C C . SER B 1 87 ? -7.832 15.203 -1.75 1 98.12 87 SER B C 1
ATOM 1487 O O . SER B 1 87 ? -7.309 15.891 -2.627 1 98.12 87 SER B O 1
ATOM 1489 N N . VAL B 1 88 ? -8.984 14.492 -1.88 1 98.12 88 VAL B N 1
ATOM 1490 C CA . VAL B 1 88 ? -9.609 14.523 -3.199 1 98.12 88 VAL B CA 1
ATOM 1491 C C . VAL B 1 88 ? -11.102 14.812 -3.059 1 98.12 88 VAL B C 1
ATOM 1493 O O . VAL B 1 88 ? -11.688 14.594 -1.996 1 98.12 88 VAL B O 1
ATOM 1496 N N . ASP B 1 89 ? -11.648 15.375 -4.156 1 95.12 89 ASP B N 1
ATOM 1497 C CA . ASP B 1 89 ? -13.094 15.523 -4.27 1 95.12 89 ASP B CA 1
ATOM 1498 C C . ASP B 1 89 ? -13.734 14.242 -4.805 1 95.12 89 ASP B C 1
ATOM 1500 O O . ASP B 1 89 ? -14.094 14.164 -5.984 1 95.12 89 ASP B O 1
ATOM 1504 N N . TYR B 1 90 ? -13.875 13.266 -4.023 1 95.5 90 TYR B N 1
ATOM 1505 C CA . TYR B 1 90 ? -14.398 11.945 -4.383 1 95.5 90 TYR B CA 1
ATOM 1506 C C . TYR B 1 90 ? -15.883 11.844 -4.062 1 95.5 90 TYR B C 1
ATOM 1508 O O . TYR B 1 90 ? -16.328 12.234 -2.975 1 95.5 90 TYR B O 1
ATOM 1516 N N . ASP B 1 91 ? -16.609 11.422 -5.047 1 92.38 91 ASP B N 1
ATOM 1517 C CA . ASP B 1 91 ? -18.031 11.156 -4.863 1 92.38 91 ASP B CA 1
ATOM 1518 C C . ASP B 1 91 ? -18.328 9.656 -4.887 1 92.38 91 ASP B C 1
ATOM 1520 O O . ASP B 1 91 ? -18.359 9.039 -5.953 1 92.38 91 ASP B O 1
ATOM 1524 N N . PRO B 1 92 ? -18.547 9.055 -3.781 1 88.06 92 PRO B N 1
ATOM 1525 C CA . PRO B 1 92 ? -18.766 7.605 -3.707 1 88.06 92 PRO B CA 1
ATOM 1526 C C . PRO B 1 92 ? -20.094 7.172 -4.324 1 88.06 92 PRO B C 1
ATOM 1528 O O . PRO B 1 92 ? -20.281 5.984 -4.602 1 88.06 92 PRO B O 1
ATOM 1531 N N . ASP B 1 93 ? -20.922 8.133 -4.516 1 86.88 93 ASP B N 1
ATOM 1532 C CA . ASP B 1 93 ? -22.234 7.824 -5.059 1 86.88 93 ASP B CA 1
ATOM 1533 C C . ASP B 1 93 ? -22.297 8.117 -6.559 1 86.88 93 ASP B C 1
ATOM 1535 O O . ASP B 1 93 ? -23.328 7.926 -7.191 1 86.88 93 ASP B O 1
ATOM 1539 N N . ALA B 1 94 ? -21.141 8.555 -7.035 1 84.75 94 ALA B N 1
ATOM 1540 C CA . ALA B 1 94 ? -21.141 8.852 -8.461 1 84.75 94 ALA B CA 1
ATOM 1541 C C . ALA B 1 94 ? -21.359 7.582 -9.281 1 84.75 94 ALA B C 1
ATOM 1543 O O . ALA B 1 94 ? -20.844 6.516 -8.945 1 84.75 94 ALA B O 1
ATOM 1544 N N . PRO B 1 95 ? -22.234 7.707 -10.391 1 79 95 PRO B N 1
ATOM 1545 C CA . PRO B 1 95 ? -22.453 6.52 -11.219 1 79 95 PRO B CA 1
ATOM 1546 C C . PRO B 1 95 ? -21.172 6.039 -11.914 1 79 95 PRO B C 1
ATOM 1548 O O . PRO B 1 95 ? -20.312 6.848 -12.242 1 79 95 PRO B O 1
ATOM 1551 N N . GLU B 1 96 ? -20.844 4.891 -11.727 1 70.62 96 GLU B N 1
ATOM 1552 C CA . GLU B 1 96 ? -19.688 4.344 -12.43 1 70.62 96 GLU B CA 1
ATOM 1553 C C . GLU B 1 96 ? -19.797 4.574 -13.93 1 70.62 96 GLU B C 1
ATOM 1555 O O . GLU B 1 96 ? -20.875 4.496 -14.5 1 70.62 96 GLU B O 1
ATOM 1560 N N . TRP B 1 97 ? -18.891 5.578 -14.406 1 64.31 97 TRP B N 1
ATOM 1561 C CA . TRP B 1 97 ? -18.859 5.77 -15.852 1 64.31 97 TRP B CA 1
ATOM 1562 C C . TRP B 1 97 ? -19.062 4.445 -16.578 1 64.31 97 TRP B C 1
ATOM 1564 O O . TRP B 1 97 ? -18.328 3.484 -16.344 1 64.31 97 TRP B O 1
ATOM 1574 N N . ASP B 1 98 ? -20.219 4.129 -16.812 1 62.31 98 ASP B N 1
ATOM 1575 C CA . ASP B 1 98 ? -20.5 2.951 -17.625 1 62.31 98 ASP B CA 1
ATOM 1576 C C . ASP B 1 98 ? -20.078 3.174 -19.078 1 62.31 98 ASP B C 1
ATOM 1578 O O . ASP B 1 98 ? -20.688 3.986 -19.781 1 62.31 98 ASP B O 1
ATOM 1582 N N . PRO B 1 99 ? -18.906 2.777 -19.375 1 61.84 99 PRO B N 1
ATOM 1583 C CA . PRO B 1 99 ? -18.453 2.99 -20.75 1 61.84 99 PRO B CA 1
ATOM 1584 C C . PRO B 1 99 ? -19.469 2.482 -21.781 1 61.84 99 PRO B C 1
ATOM 1586 O O . PRO B 1 99 ? -19.375 2.828 -22.969 1 61.84 99 PRO B O 1
ATOM 1589 N N . ASP B 1 100 ? -20.203 1.541 -21.344 1 60.66 100 ASP B N 1
ATOM 1590 C CA . ASP B 1 100 ? -21.094 0.954 -22.328 1 60.66 100 ASP B CA 1
ATOM 1591 C C . ASP B 1 100 ? -22.281 1.881 -22.625 1 60.66 100 ASP B C 1
ATOM 1593 O O . ASP B 1 100 ? -23.172 1.526 -23.391 1 60.66 100 ASP B O 1
ATOM 1597 N N . GLU B 1 101 ? -22.391 2.982 -21.875 1 56 101 GLU B N 1
ATOM 1598 C CA . GLU B 1 101 ? -23.562 3.789 -22.234 1 56 101 GLU B CA 1
ATOM 1599 C C . GLU B 1 101 ? -23.391 4.387 -23.641 1 56 101 GLU B C 1
ATOM 1601 O O . GLU B 1 101 ? -22.484 5.199 -23.859 1 56 101 GLU B O 1
ATOM 1606 N N . ASP B 1 102 ? -23.531 3.584 -24.641 1 55.72 102 ASP B N 1
ATOM 1607 C CA . ASP B 1 102 ? -23.656 4 -26.031 1 55.72 102 ASP B CA 1
ATOM 1608 C C . ASP B 1 102 ? -24.625 5.164 -26.172 1 55.72 102 ASP B C 1
ATOM 1610 O O . ASP B 1 102 ? -25.781 5.066 -25.766 1 55.72 102 ASP B O 1
ATOM 1614 N N . ASP B 1 103 ? -24.203 6.391 -25.984 1 55.47 103 ASP B N 1
ATOM 1615 C CA . ASP B 1 103 ? -25.062 7.488 -26.406 1 55.47 103 ASP B CA 1
ATOM 1616 C C . ASP B 1 103 ? -25.719 7.184 -27.75 1 55.47 103 ASP B C 1
ATOM 1618 O O . ASP B 1 103 ? -25.062 7.203 -28.781 1 55.47 103 ASP B O 1
ATOM 1622 N N . ASP B 1 104 ? -26.594 6.258 -27.875 1 49.94 104 ASP B N 1
ATOM 1623 C CA . ASP B 1 104 ? -27.391 6.164 -29.094 1 49.94 104 ASP B CA 1
ATOM 1624 C C . ASP B 1 104 ? -28.047 7.504 -29.422 1 49.94 104 ASP B C 1
ATOM 1626 O O . ASP B 1 104 ? -29 7.914 -28.75 1 49.94 104 ASP B O 1
ATOM 1630 N N . GLU B 1 105 ? -27.328 8.562 -29.734 1 51.06 105 GLU B N 1
ATOM 1631 C CA . GLU B 1 105 ? -27.938 9.711 -30.391 1 51.06 105 GLU B CA 1
ATOM 1632 C C . GLU B 1 105 ? -28.766 9.281 -31.594 1 51.06 105 GLU B C 1
ATOM 1634 O O . GLU B 1 105 ? -28.25 8.711 -32.562 1 51.06 105 GLU B O 1
ATOM 1639 N N . ASP B 1 106 ? -29.938 8.734 -31.422 1 48.06 106 ASP B N 1
ATOM 1640 C CA . ASP B 1 106 ? -30.906 8.609 -32.5 1 48.06 106 ASP B CA 1
ATOM 1641 C C . ASP B 1 106 ? -31 9.891 -33.312 1 48.06 106 ASP B C 1
ATOM 1643 O O . ASP B 1 106 ? -31.344 10.953 -32.781 1 48.06 106 ASP B O 1
ATOM 1647 N N . ASP B 1 107 ? -30.109 10.102 -34.281 1 48.12 107 ASP B N 1
ATOM 1648 C CA . ASP B 1 107 ? -30.328 11.102 -35.312 1 48.12 107 ASP B CA 1
ATOM 1649 C C . ASP B 1 107 ? -31.703 10.961 -35.938 1 48.12 107 ASP B C 1
ATOM 1651 O O . ASP B 1 107 ? -31.984 9.984 -36.656 1 48.12 107 ASP B O 1
ATOM 1655 N N . ASP B 1 108 ? -32.719 11.234 -35.25 1 49.69 108 ASP B N 1
ATOM 1656 C CA . ASP B 1 108 ? -34 11.375 -35.906 1 49.69 108 ASP B CA 1
ATOM 1657 C C . ASP B 1 108 ? -33.969 12.539 -36.906 1 49.69 108 ASP B C 1
ATOM 1659 O O . ASP B 1 108 ? -35.031 12.953 -37.375 1 49.69 108 ASP B O 1
ATOM 1663 N N . LEU B 1 109 ? -32.781 12.914 -37.562 1 36.59 109 LEU B N 1
ATOM 1664 C CA . LEU B 1 109 ? -33.125 13.797 -38.688 1 36.59 109 LEU B CA 1
ATOM 1665 C C . LEU B 1 109 ? -33.75 13 -39.844 1 36.59 109 LEU B C 1
ATOM 1667 O O . LEU B 1 109 ? -33.406 11.82 -40 1 36.59 109 LEU B O 1
#

Nearest PDB structures (foldseek):
  1lp1-assembly1_A  TM=7.111E-01  e=1.757E+00  Staphylococcus aureus
  1h0t-assembly1_B  TM=6.438E-01  e=2.404E+00  synthetic construct
  8da9-assembly1_B  TM=6.748E-01  e=3.503E+00  synthetic construct
  8dac-assembly1_B  TM=6.973E-01  e=6.562E+00  synthetic construct
  1lp1-assembly1_A  TM=7.111E-01  e=1.767E+00  Staphylococcus aureus

Organism: Streptomyces venezuelae (NCBI:txid54571)

Solvent-accessible surface area (backbone atoms only — not comparable to full-atom values): 12672 Å² total; per-residue (Å²): 127,85,72,82,65,76,62,42,34,27,41,39,40,38,42,34,36,33,35,32,60,30,58,68,50,29,30,50,51,28,49,51,54,57,69,66,45,80,80,56,51,68,71,59,46,54,51,48,52,52,45,23,70,76,32,67,26,49,11,49,56,68,65,45,51,79,60,64,54,45,73,82,41,58,39,48,45,83,74,44,75,50,70,50,52,37,71,48,97,74,61,91,81,56,76,71,85,55,81,76,63,66,79,75,72,76,73,81,119,126,87,72,81,67,76,64,43,35,28,41,38,40,38,42,33,35,32,36,32,60,31,60,68,50,29,30,51,52,26,48,51,54,57,70,66,45,80,80,56,50,70,70,59,45,55,51,49,51,51,45,22,71,74,32,67,25,49,12,49,54,68,64,45,52,79,60,65,53,45,73,80,41,57,39,49,45,83,74,45,76,49,70,51,52,37,71,48,97,74,62,92,82,55,75,71,84,55,82,76,64,66,78,73,74,75,73,79,121

Foldseek 3Di:
DPPPPDDDDDDDDDDDDDDDPDLPVLLVVLLVLLVPDPPDDPVRSVVLNVVVVVAVQSSVVSVDDPCVVCVPPPPDDDDDDDDGGDDDPDDPPDDDPPVPPPPPPPPPD/DPPPPDDDDDDDDDDDDDDDPDLPVLLVVLLVLLVPDPPDDPVRSVVLNVVVVVAVQSSVVSPDDPCVVCVPPPPDDDDDDDDGGDDDPDDPPDPDPPVPPPPPPPPPD

Secondary structure (DSSP, 8-state):
-----PPEEEEEEEEEEEEES-HHHHHHHHHHHHHH-TTS-HHHHHHHHHHHHH-HHHHHHHH--GGGGTTTSTTEEEEEEEEEEEEE---TTS----TT---------/-----PPEEEEEEEEEEEEES-HHHHHHHHHHHHHH-TTS-HHHHHHHHHHHHH-HHHHHHHH--GGGGTTTSTTEEEEEEEEEEEEE---TTS----TT---------

Sequence (218 aa):
MTGDETSRFVRLKVEMVVEVGDAEKLTAAALGHIAGDEQMPAEERAHAETAVQEDVAEALAYLVDPFDLVSQVPGTELTQASWSSESVDYDPDAPEWDPDEDDDEDDDLMTGDETSRFVRLKVEMVVEVGDAEKLTAAALGHIAGDEQMPAEERAHAETAVQEDVAEALAYLVDPFDLVSQVPGTELTQASWSSESVDYDPDAPEWDPDEDDDEDDDL